Protein AF-0000000078795782 (afdb_homodimer)

Sequence (352 aa):
MIQVKDKTFKSYITQSAIEKRVMEMGKAITNDYDGKNPVIIGVLNGAYMFLADLSKFIGIPAEVSFIKISSYQGETSTGKVKKMLGLDTDLQDRHVLIVEDIVDTGLSMVHLLGQIYEKNPASVKTVTLLHKPEALQHKVPLDYVGFEIPNKFVVGYGLDYDGYGRNISEIYQLTTMIQVKDKTFKSYITQSAIEKRVMEMGKAITNDYDGKNPVIIGVLNGAYMFLADLSKFIGIPAEVSFIKISSYQGETSTGKVKKMLGLDTDLQDRHVLIVEDIVDTGLSMVHLLGQIYEKNPASVKTVTLLHKPEALQHKVPLDYVGFEIPNKFVVGYGLDYDGYGRNISEIYQLTT

Radius of gyration: 19.76 Å; Cα contacts (8 Å, |Δi|>4): 810; chains: 2; bounding box: 48×54×55 Å

Organism: Cecembia lonarensis (strain CCUG 58316 / KCTC 22772 / LW9) (NCBI:txid1225176)

InterPro domains:
  IPR000836 Phosphoribosyltransferase domain [PF00156] (15-161)
  IPR000836 Phosphoribosyltransferase domain [cd06223] (24-148)
  IPR005904 Hypoxanthine phosphoribosyl transferase [TIGR01203] (13-174)
  IPR029057 Phosphoribosyltransferase-like [G3DSA:3.40.50.2020] (1-176)
  IPR029057 Phosphoribosyltransferase-like [SSF53271] (6-174)
  IPR050408 Hypoxanthine-guanine phosphoribosyltransferase [PTHR43340] (6-174)

Nearest PDB structures (foldseek):
  5knx-assembly1_B  TM=9.267E-01  e=2.115E-21  Escherichia coli
  5knu-assembly1_B  TM=9.219E-01  e=1.471E-20  Escherichia coli
  5knr-assembly1_B  TM=9.290E-01  e=2.537E-20  Escherichia coli
  1p17-assembly3_A  TM=8.829E-01  e=2.537E-19  Trypanosoma cruzi
  1p17-assembly3_C  TM=8.800E-01  e=2.537E-19  Trypanosoma cruzi

pLDDT: mean 94.09, std 10.06, range [47.97, 98.94]

Foldseek 3Di:
DDDDDPFDWAFDFDLVLLLVLLLVLLQVCLVVCPPQQAEEEEEPDQQVLSCVSSVVNNPHHHHYFYWYWDWDDDPDPPGTQIDIPGDDDQQAQHEYEYEEAEQFQCPNVVNVVVVSVVSHHVYYAYAYAEYAPVRHNDDDHHDHYRDYDHPFDKAACRRDDVPDRPPHSGIITTDD/DDDDDPFDWAFDFDLVLLLVLLLVLLVVCLVVCPPQQAEEEEEPDQQVLSCVSSVVNNPHHHHYFYWYWDWDDDPDPPGTQIDIPGDDDQQAQGEYEYEEAEQFQCPNVVNVVVVSVVSHHVYYAYAYAEYAPVRHNDDDHHDHYRDYDHPFDKAACRRDDVPDRPPHSGIITTDD

Secondary structure (DSSP, 8-state):
-EEETTEEEEEEE-HHHHHHHHHHHHHHHHHHTTTT-PEEEEEETTTHHHHHHHHHH--S--EEEEEEEEEEE-SSTT-EEEEEE---S--TT-EEEEEEEEESSSHHHHHHHHHHHTT--SEEEEEEEEE-GGG--S----SEEEEE--S--EEBTTB-BTTB-TT-SSEEEE--/-EEETTEEEEEEE-HHHHHHHHHHHHHHHHHHTTTT-PEEEEEETTTHHHHHHHHHH--S--EEEEEEEEEEE-SSTT-EEEEEE---S--TT-EEEEEEEEESSSHHHHHHHHHHHTT--SEEEEEEEEE-GGG--S----SEEEEE--S--EEBTTB-BTTB-TT-SSEEEE--

Structure (mmCIF, N/CA/C/O backbone):
data_AF-0000000078795782-model_v1
#
loop_
_entity.id
_entity.type
_entity.pdbx_description
1 polymer 'Hypoxanthine phosphoribosyltransferase'
#
loop_
_atom_site.group_PDB
_atom_site.id
_atom_site.type_symbol
_atom_site.label_atom_id
_atom_site.label_alt_id
_atom_site.label_comp_id
_atom_site.label_asym_id
_atom_site.label_entity_id
_atom_site.label_seq_id
_atom_site.pdbx_PDB_ins_code
_atom_site.Cartn_x
_atom_site.Cartn_y
_atom_site.Cartn_z
_atom_site.occupancy
_atom_site.B_iso_or_equiv
_atom_site.auth_seq_id
_atom_site.auth_comp_id
_atom_site.auth_asym_id
_atom_site.auth_atom_id
_atom_site.pdbx_PDB_model_num
ATOM 1 N N . MET A 1 1 ? 14.812 -2.141 -22.422 1 93.88 1 MET A N 1
ATOM 2 C CA . MET A 1 1 ? 15.484 -2.887 -21.375 1 93.88 1 MET A CA 1
ATOM 3 C C . MET A 1 1 ? 15.773 -1.992 -20.172 1 93.88 1 MET A C 1
ATOM 5 O O . MET A 1 1 ? 15.93 -0.779 -20.312 1 93.88 1 MET A O 1
ATOM 9 N N . ILE A 1 2 ? 15.633 -2.65 -18.969 1 95.44 2 ILE A N 1
ATOM 10 C CA . ILE A 1 2 ? 16.016 -1.919 -17.766 1 95.44 2 ILE A CA 1
ATOM 11 C C . ILE A 1 2 ? 17 -2.746 -16.938 1 95.44 2 ILE A C 1
ATOM 13 O O . ILE A 1 2 ? 17.062 -3.969 -17.094 1 95.44 2 ILE A O 1
ATOM 17 N N . GLN A 1 3 ? 17.828 -2.076 -16.203 1 96.62 3 GLN A N 1
ATOM 18 C CA . GLN A 1 3 ? 18.75 -2.721 -15.289 1 96.62 3 GLN A CA 1
ATOM 19 C C . GLN A 1 3 ? 18.312 -2.545 -13.836 1 96.62 3 GLN A C 1
ATOM 21 O O . GLN A 1 3 ? 18 -1.433 -13.406 1 96.62 3 GLN A O 1
ATOM 26 N N . VAL A 1 4 ? 18.219 -3.605 -13.117 1 96.88 4 VAL A N 1
ATOM 27 C CA . VAL A 1 4 ? 18.016 -3.609 -11.672 1 96.88 4 VAL A CA 1
ATOM 28 C C . VAL A 1 4 ? 19.172 -4.328 -10.984 1 96.88 4 VAL A C 1
ATOM 30 O O . VAL A 1 4 ? 19.328 -5.543 -11.125 1 96.88 4 VAL A O 1
ATOM 33 N N . LYS A 1 5 ? 19.891 -3.588 -10.195 1 96.44 5 LYS A N 1
ATOM 34 C CA . LYS A 1 5 ? 21.125 -4.102 -9.609 1 96.44 5 LYS A CA 1
ATOM 35 C C . LYS A 1 5 ? 22 -4.758 -10.664 1 96.44 5 LYS A C 1
ATOM 37 O O . LYS A 1 5 ? 22.453 -4.098 -11.602 1 96.44 5 LYS A O 1
ATOM 42 N N . ASP A 1 6 ? 22.219 -6.051 -10.664 1 96.56 6 ASP A N 1
ATOM 43 C CA . ASP A 1 6 ? 23.156 -6.723 -11.562 1 96.56 6 ASP A CA 1
ATOM 44 C C . ASP A 1 6 ? 22.422 -7.477 -12.664 1 96.56 6 ASP A C 1
ATOM 46 O O . ASP A 1 6 ? 23.031 -8.203 -13.453 1 96.56 6 ASP A O 1
ATOM 50 N N . LYS A 1 7 ? 21.078 -7.289 -12.789 1 97.56 7 LYS A N 1
ATOM 51 C CA . LYS A 1 7 ? 20.297 -8.055 -13.758 1 97.56 7 LYS A CA 1
ATOM 52 C C . LYS A 1 7 ? 19.625 -7.133 -14.773 1 97.56 7 LYS A C 1
ATOM 54 O O . LYS A 1 7 ? 19.297 -5.984 -14.461 1 97.56 7 LYS A O 1
ATOM 59 N N . THR A 1 8 ? 19.484 -7.668 -15.938 1 97.88 8 THR A N 1
ATOM 60 C CA . THR A 1 8 ? 18.812 -6.957 -17.016 1 97.88 8 THR A CA 1
ATOM 61 C C . THR A 1 8 ? 17.453 -7.582 -17.312 1 97.88 8 THR A C 1
ATOM 63 O O . THR A 1 8 ? 17.328 -8.805 -17.375 1 97.88 8 THR A O 1
ATOM 66 N N . PHE A 1 9 ? 16.5 -6.734 -17.453 1 98.25 9 PHE A N 1
ATOM 67 C CA . PHE A 1 9 ? 15.117 -7.156 -17.688 1 98.25 9 PHE A CA 1
ATOM 68 C C . PHE A 1 9 ? 14.562 -6.523 -18.953 1 98.25 9 PHE A C 1
ATOM 70 O O . PHE A 1 9 ? 14.93 -5.398 -19.297 1 98.25 9 PHE A O 1
ATOM 77 N N . LYS A 1 10 ? 13.664 -7.238 -19.609 1 98.19 10 LYS A N 1
ATOM 78 C CA . LYS A 1 10 ? 12.961 -6.707 -20.781 1 98.19 10 LYS A CA 1
ATOM 79 C C . LYS A 1 10 ? 11.484 -6.465 -20.484 1 98.19 10 LYS A C 1
ATOM 81 O O . LYS A 1 10 ? 10.914 -7.129 -19.609 1 98.19 10 LYS A O 1
ATOM 86 N N . SER A 1 11 ? 10.906 -5.52 -21.203 1 97.94 11 SER A N 1
ATOM 87 C CA . SER A 1 11 ? 9.484 -5.238 -21.016 1 97.94 11 SER A CA 1
ATOM 88 C C . SER A 1 11 ? 8.641 -6.5 -21.188 1 97.94 11 SER A C 1
ATOM 90 O O . SER A 1 11 ? 8.898 -7.301 -22.094 1 97.94 11 SER A O 1
ATOM 92 N N . TYR A 1 12 ? 7.629 -6.672 -20.312 1 98.5 12 TYR A N 1
ATOM 93 C CA . TYR A 1 12 ? 6.812 -7.879 -20.359 1 98.5 12 TYR A CA 1
ATOM 94 C C . TYR A 1 12 ? 5.328 -7.531 -20.375 1 98.5 12 TYR A C 1
ATOM 96 O O . TYR A 1 12 ? 4.613 -7.855 -21.328 1 98.5 12 TYR A O 1
ATOM 104 N N . ILE A 1 13 ? 4.82 -6.828 -19.344 1 98.69 13 ILE A N 1
ATOM 105 C CA . ILE A 1 13 ? 3.447 -6.336 -19.297 1 98.69 13 ILE A CA 1
ATOM 106 C C . ILE A 1 13 ? 3.445 -4.82 -19.125 1 98.69 13 ILE A C 1
ATOM 108 O O . ILE A 1 13 ? 3.963 -4.301 -18.141 1 98.69 13 ILE A O 1
ATOM 112 N N . THR A 1 14 ? 2.783 -4.074 -20.031 1 98.31 14 THR A N 1
ATOM 113 C CA . THR A 1 14 ? 2.803 -2.615 -20.047 1 98.31 14 THR A CA 1
ATOM 114 C C . THR A 1 14 ? 1.862 -2.049 -18.984 1 98.31 14 THR A C 1
ATOM 116 O O . THR A 1 14 ? 0.958 -2.742 -18.516 1 98.31 14 THR A O 1
ATOM 119 N N . GLN A 1 15 ? 2.082 -0.814 -18.672 1 97.38 15 GLN A N 1
ATOM 120 C CA . GLN A 1 15 ? 1.217 -0.116 -17.719 1 97.38 15 GLN A CA 1
ATOM 121 C C . GLN A 1 15 ? -0.232 -0.11 -18.203 1 97.38 15 GLN A C 1
ATOM 123 O O . GLN A 1 15 ? -1.155 -0.295 -17.406 1 97.38 15 GLN A O 1
ATOM 128 N N . SER A 1 16 ? -0.417 0.147 -19.484 1 98 16 SER A N 1
ATOM 129 C CA . SER A 1 16 ? -1.761 0.201 -20.047 1 98 16 SER A CA 1
ATOM 130 C C . SER A 1 16 ? -2.461 -1.149 -19.938 1 98 16 SER A C 1
ATOM 132 O O . SER A 1 16 ? -3.654 -1.215 -19.641 1 98 16 SER A O 1
ATOM 134 N N . ALA A 1 17 ? -1.729 -2.236 -20.219 1 98.69 17 ALA A N 1
ATOM 135 C CA . ALA A 1 17 ? -2.293 -3.578 -20.109 1 98.69 17 ALA A CA 1
ATOM 136 C C . ALA A 1 17 ? -2.674 -3.885 -18.656 1 98.69 17 ALA A C 1
ATOM 138 O O . ALA A 1 17 ? -3.729 -4.469 -18.391 1 98.69 17 ALA A O 1
ATOM 139 N N . ILE A 1 18 ? -1.817 -3.469 -17.734 1 98.75 18 ILE A N 1
ATOM 140 C CA . ILE A 1 18 ? -2.088 -3.67 -16.312 1 98.75 18 ILE A CA 1
ATOM 141 C C . ILE A 1 18 ? -3.348 -2.906 -15.906 1 98.75 18 ILE A C 1
ATOM 143 O O . ILE A 1 18 ? -4.25 -3.469 -15.281 1 98.75 18 ILE A O 1
ATOM 147 N N . GLU A 1 19 ? -3.426 -1.655 -16.266 1 98.12 19 GLU A N 1
ATOM 148 C CA . GLU A 1 19 ? -4.555 -0.804 -15.906 1 98.12 19 GLU A CA 1
ATOM 149 C C . GLU A 1 19 ? -5.871 -1.378 -16.422 1 98.12 19 GLU A C 1
ATOM 151 O O . GLU A 1 19 ? -6.871 -1.393 -15.711 1 98.12 19 GLU A O 1
ATOM 156 N N . LYS A 1 20 ? -5.859 -1.784 -17.672 1 98.75 20 LYS A N 1
ATOM 157 C CA . LYS A 1 20 ? -7.059 -2.367 -18.266 1 98.75 20 LYS A CA 1
ATOM 158 C C . LYS A 1 20 ? -7.516 -3.598 -17.484 1 98.75 20 LYS A C 1
ATOM 160 O O . LYS A 1 20 ? -8.695 -3.729 -17.156 1 98.75 20 LYS A O 1
ATOM 165 N N . ARG A 1 21 ? -6.566 -4.484 -17.219 1 98.88 21 ARG A N 1
ATOM 166 C CA . ARG A 1 21 ? -6.902 -5.715 -16.516 1 98.88 21 ARG A CA 1
ATOM 167 C C . ARG A 1 21 ? -7.375 -5.414 -15.094 1 98.88 21 ARG A C 1
ATOM 169 O O . ARG A 1 21 ? -8.344 -6.012 -14.617 1 98.88 21 ARG A O 1
ATOM 176 N N . VAL A 1 22 ? -6.734 -4.52 -14.438 1 98.81 22 VAL A N 1
ATOM 177 C CA . VAL A 1 22 ? -7.07 -4.141 -13.07 1 98.81 22 VAL A CA 1
ATOM 178 C C . VAL A 1 22 ? -8.469 -3.537 -13.031 1 98.81 22 VAL A C 1
ATOM 180 O O . VAL A 1 22 ? -9.25 -3.811 -12.109 1 98.81 22 VAL A O 1
ATOM 183 N N . MET A 1 23 ? -8.773 -2.729 -14.016 1 98.75 23 MET A N 1
ATOM 184 C CA . MET A 1 23 ? -10.109 -2.156 -14.125 1 98.75 23 MET A CA 1
ATOM 185 C C . MET A 1 23 ? -11.164 -3.254 -14.25 1 98.75 23 MET A C 1
ATOM 187 O O . MET A 1 23 ? -12.195 -3.209 -13.57 1 98.75 23 MET A O 1
ATOM 191 N N . GLU A 1 24 ? -10.922 -4.234 -15.078 1 98.88 24 GLU A N 1
ATOM 192 C CA . GLU A 1 24 ? -11.844 -5.352 -15.258 1 98.88 24 GLU A CA 1
ATOM 193 C C . GLU A 1 24 ? -12.039 -6.121 -13.953 1 98.88 24 GLU A C 1
ATOM 195 O O . GLU A 1 24 ? -13.164 -6.484 -13.609 1 98.88 24 GLU A O 1
ATOM 200 N N . MET A 1 25 ? -10.992 -6.359 -13.258 1 98.88 25 MET A N 1
ATOM 201 C CA . MET A 1 25 ? -11.047 -7.078 -11.984 1 98.88 25 MET A CA 1
ATOM 202 C C . MET A 1 25 ? -11.828 -6.285 -10.938 1 98.88 25 MET A C 1
ATOM 204 O O . MET A 1 25 ? -12.641 -6.844 -10.211 1 98.88 25 MET A O 1
ATOM 208 N N . GLY A 1 26 ? -11.516 -4.969 -10.852 1 98.81 26 GLY A N 1
ATOM 209 C CA . GLY A 1 26 ? -12.234 -4.113 -9.922 1 98.81 26 GLY A CA 1
ATOM 210 C C . GLY A 1 26 ? -13.742 -4.121 -10.141 1 98.81 26 GLY A C 1
ATOM 211 O O . GLY A 1 26 ? -14.508 -4.18 -9.18 1 98.81 26 GLY A O 1
ATOM 212 N N . LYS A 1 27 ? -14.156 -4.086 -11.406 1 98.69 27 LYS A N 1
ATOM 213 C CA . LYS A 1 27 ? -15.57 -4.125 -11.758 1 98.69 27 LYS A CA 1
ATOM 214 C C . LYS A 1 27 ? -16.203 -5.457 -11.352 1 98.69 27 LYS A C 1
ATOM 216 O O . LYS A 1 27 ? -17.312 -5.488 -10.82 1 98.69 27 LYS A O 1
ATOM 221 N N . ALA A 1 28 ? -15.484 -6.555 -11.602 1 98.88 28 ALA A N 1
ATOM 222 C CA . ALA A 1 28 ? -15.977 -7.875 -11.227 1 98.88 28 ALA A CA 1
ATOM 223 C C . ALA A 1 28 ? -16.172 -7.977 -9.711 1 98.88 28 ALA A C 1
ATOM 225 O O . ALA A 1 28 ? -17.203 -8.469 -9.242 1 98.88 28 ALA A O 1
ATOM 226 N N . ILE A 1 29 ? -15.188 -7.508 -8.953 1 98.88 29 ILE A N 1
ATOM 227 C CA . ILE A 1 29 ? -15.25 -7.535 -7.496 1 98.88 29 ILE A CA 1
ATOM 228 C C . ILE A 1 29 ? -16.391 -6.656 -7.012 1 98.88 29 ILE A C 1
ATOM 230 O O . ILE A 1 29 ? -17.141 -7.043 -6.105 1 98.88 29 ILE A O 1
ATOM 234 N N . THR A 1 30 ? -16.547 -5.461 -7.621 1 98.81 30 THR A N 1
ATOM 235 C CA . THR A 1 30 ? -17.641 -4.559 -7.281 1 98.81 30 THR A CA 1
ATOM 236 C C . THR A 1 30 ? -18.984 -5.27 -7.41 1 98.81 30 THR A C 1
ATOM 238 O O . THR A 1 30 ? -19.828 -5.176 -6.52 1 98.81 30 THR A O 1
ATOM 241 N N . ASN A 1 31 ? -19.125 -5.98 -8.5 1 98.75 31 ASN A N 1
ATOM 242 C CA . ASN A 1 31 ? -20.375 -6.695 -8.75 1 98.75 31 ASN A CA 1
ATOM 243 C C . ASN A 1 31 ? -20.562 -7.844 -7.766 1 98.75 31 ASN A C 1
ATOM 245 O O . ASN A 1 31 ? -21.641 -7.996 -7.188 1 98.75 31 ASN A O 1
ATOM 249 N N . ASP A 1 32 ? -19.562 -8.625 -7.535 1 98.69 32 ASP A N 1
ATOM 250 C CA . ASP A 1 32 ? -19.656 -9.836 -6.723 1 98.69 32 ASP A CA 1
ATOM 251 C C . ASP A 1 32 ? -19.891 -9.492 -5.254 1 98.69 32 ASP A C 1
ATOM 253 O O . ASP A 1 32 ? -20.5 -10.281 -4.52 1 98.69 32 ASP A O 1
ATOM 257 N N . TYR A 1 33 ? -19.469 -8.297 -4.84 1 98.69 33 TYR A N 1
ATOM 258 C CA . TYR A 1 33 ? -19.5 -7.977 -3.416 1 98.69 33 TYR A CA 1
ATOM 259 C C . TYR A 1 33 ? -20.469 -6.832 -3.133 1 98.69 33 TYR A C 1
ATOM 261 O O . TYR A 1 33 ? -20.406 -6.207 -2.07 1 98.69 33 TYR A O 1
ATOM 269 N N . ASP A 1 34 ? -21.281 -6.523 -4.148 1 98.06 34 ASP A N 1
ATOM 270 C CA . ASP A 1 34 ? -22.312 -5.5 -3.945 1 98.06 34 ASP A CA 1
ATOM 271 C C . ASP A 1 34 ? -23.109 -5.77 -2.674 1 98.06 34 ASP A C 1
ATOM 273 O O . ASP A 1 34 ? -23.625 -6.875 -2.477 1 98.06 34 ASP A O 1
ATOM 277 N N . GLY A 1 35 ? -23.094 -4.789 -1.722 1 97.81 35 GLY A N 1
ATOM 278 C CA . GLY A 1 35 ? -23.859 -4.887 -0.493 1 97.81 35 GLY A CA 1
ATOM 279 C C . GLY A 1 35 ? -23.156 -5.688 0.588 1 97.81 35 GLY A C 1
ATOM 280 O O . GLY A 1 35 ? -23.719 -5.914 1.663 1 97.81 35 GLY A O 1
ATOM 281 N N . LYS A 1 36 ? -21.891 -6.105 0.4 1 98.25 36 LYS A N 1
ATOM 282 C CA . LYS A 1 36 ? -21.25 -7.031 1.337 1 98.25 36 LYS A CA 1
ATOM 283 C C . LYS A 1 36 ? -20.203 -6.32 2.178 1 98.25 36 LYS A C 1
ATOM 285 O O . LYS A 1 36 ? -19.734 -6.855 3.191 1 98.25 36 LYS A O 1
ATOM 290 N N . ASN A 1 37 ? -19.719 -5.105 1.787 1 97.75 37 ASN A N 1
ATOM 291 C CA . ASN A 1 37 ? -18.75 -4.309 2.535 1 97.75 37 ASN A CA 1
ATOM 292 C C . ASN A 1 37 ? -17.547 -5.145 2.969 1 97.75 37 ASN A C 1
ATOM 294 O O . ASN A 1 37 ? -17.25 -5.242 4.16 1 97.75 37 ASN A O 1
ATOM 298 N N . PRO A 1 38 ? -16.812 -5.711 2.072 1 98.81 38 PRO A N 1
ATOM 299 C CA . PRO A 1 38 ? -15.742 -6.648 2.404 1 98.81 38 PRO A CA 1
ATOM 300 C C . PRO A 1 38 ? -14.555 -5.965 3.078 1 98.81 38 PRO A C 1
ATOM 302 O O . PRO A 1 38 ? -14.469 -4.734 3.092 1 98.81 38 PRO A O 1
ATOM 305 N N . VAL A 1 39 ? -13.711 -6.77 3.717 1 98.69 39 VAL A N 1
ATOM 306 C CA . VAL A 1 39 ? -12.367 -6.379 4.145 1 98.69 39 VAL A CA 1
ATOM 307 C C . VAL A 1 39 ? -11.344 -6.824 3.1 1 98.69 39 VAL A C 1
ATOM 309 O O . VAL A 1 39 ? -11.242 -8.016 2.789 1 98.69 39 VAL A O 1
ATOM 312 N N . ILE A 1 40 ? -10.688 -5.863 2.508 1 98.81 40 ILE A N 1
ATOM 313 C CA . ILE A 1 40 ? -9.625 -6.137 1.54 1 98.81 40 ILE A CA 1
ATOM 314 C C . ILE A 1 40 ? -8.273 -6.117 2.238 1 98.81 40 ILE A C 1
ATOM 316 O O . ILE A 1 40 ? -7.91 -5.129 2.877 1 98.81 40 ILE A O 1
ATOM 320 N N . ILE A 1 41 ? -7.547 -7.188 2.16 1 98.44 41 ILE A N 1
ATOM 321 C CA . ILE A 1 41 ? -6.258 -7.312 2.828 1 98.44 41 ILE A CA 1
ATOM 322 C C . ILE A 1 41 ? -5.148 -7.445 1.786 1 98.44 41 ILE A C 1
ATOM 324 O O . ILE A 1 41 ? -5.109 -8.422 1.034 1 98.44 41 ILE A O 1
ATOM 328 N N . GLY A 1 42 ? -4.293 -6.469 1.749 1 98.19 42 GLY A N 1
ATOM 329 C CA . GLY A 1 42 ? -3.137 -6.523 0.871 1 98.19 42 GLY A CA 1
ATOM 330 C C . GLY A 1 42 ? -1.933 -7.191 1.511 1 98.19 42 GLY A C 1
ATOM 331 O O . GLY A 1 42 ? -1.612 -6.922 2.67 1 98.19 42 GLY A O 1
ATOM 332 N N . VAL A 1 43 ? -1.281 -8.016 0.83 1 97 43 VAL A N 1
ATOM 333 C CA . VAL A 1 43 ? -0.084 -8.695 1.32 1 97 43 VAL A CA 1
ATOM 334 C C . VAL A 1 43 ? 1.158 -7.902 0.917 1 97 43 VAL A C 1
ATOM 336 O O . VAL A 1 43 ? 1.494 -7.824 -0.267 1 97 43 VAL A O 1
ATOM 339 N N . LEU A 1 44 ? 1.787 -7.355 1.872 1 96.06 44 LEU A N 1
ATOM 340 C CA . LEU A 1 44 ? 2.953 -6.504 1.653 1 96.06 44 LEU A CA 1
ATOM 341 C C . LEU A 1 44 ? 4.223 -7.34 1.548 1 96.06 44 LEU A C 1
ATOM 343 O O . LEU A 1 44 ? 4.266 -8.477 2.029 1 96.06 44 LEU A O 1
ATOM 347 N N . ASN A 1 45 ? 5.203 -6.883 0.895 1 95.19 45 ASN A N 1
ATOM 348 C CA . ASN A 1 45 ? 5.328 -5.52 0.392 1 95.19 45 ASN A CA 1
ATOM 349 C C . ASN A 1 45 ? 4.898 -5.422 -1.069 1 95.19 45 ASN A C 1
ATOM 351 O O . ASN A 1 45 ? 4.742 -4.32 -1.602 1 95.19 45 ASN A O 1
ATOM 355 N N . GLY A 1 46 ? 4.625 -6.461 -1.731 1 97 46 GLY A N 1
ATOM 356 C CA . GLY A 1 46 ? 4.535 -6.5 -3.184 1 97 46 GLY A CA 1
ATOM 357 C C . GLY A 1 46 ? 3.203 -6.004 -3.711 1 97 46 GLY A C 1
ATOM 358 O O . GLY A 1 46 ? 3.139 -5.402 -4.785 1 97 46 GLY A O 1
ATOM 359 N N . ALA A 1 47 ? 2.227 -6.164 -3.031 1 98.12 47 ALA A N 1
ATOM 360 C CA . ALA A 1 47 ? 0.881 -6.012 -3.578 1 98.12 47 ALA A CA 1
ATOM 361 C C . ALA A 1 47 ? 0.416 -4.562 -3.496 1 98.12 47 ALA A C 1
ATOM 363 O O . ALA A 1 47 ? -0.666 -4.223 -3.982 1 98.12 47 ALA A O 1
ATOM 364 N N . TYR A 1 48 ? 1.197 -3.672 -2.949 1 98.5 48 TYR A N 1
ATOM 365 C CA . TYR A 1 48 ? 0.693 -2.346 -2.609 1 98.5 48 TYR A CA 1
ATOM 366 C C . TYR A 1 48 ? 0.283 -1.581 -3.863 1 98.5 48 TYR A C 1
ATOM 368 O O . TYR A 1 48 ? -0.743 -0.897 -3.873 1 98.5 48 TYR A O 1
ATOM 376 N N . MET A 1 49 ? 1.073 -1.679 -4.918 1 98.62 49 MET A N 1
ATOM 377 C CA . MET A 1 49 ? 0.742 -0.931 -6.129 1 98.62 49 MET A CA 1
ATOM 378 C C . MET A 1 49 ? -0.499 -1.509 -6.801 1 98.62 49 MET A C 1
ATOM 380 O O . MET A 1 49 ? -1.388 -0.763 -7.219 1 98.62 49 MET A O 1
ATOM 384 N N . PHE A 1 50 ? -0.509 -2.826 -6.836 1 98.88 50 PHE A N 1
ATOM 385 C CA . PHE A 1 50 ? -1.655 -3.521 -7.41 1 98.88 50 PHE A CA 1
ATOM 386 C C . PHE A 1 50 ? -2.93 -3.189 -6.641 1 98.88 50 PHE A C 1
ATOM 388 O O . PHE A 1 50 ? -3.939 -2.812 -7.238 1 98.88 50 PHE A O 1
ATOM 395 N N . LEU A 1 51 ? -2.9 -3.277 -5.332 1 98.88 51 LEU A N 1
ATOM 396 C CA . LEU A 1 51 ? -4.074 -3.012 -4.504 1 98.88 51 LEU A CA 1
ATOM 397 C C . LEU A 1 51 ? -4.508 -1.555 -4.629 1 98.88 51 LEU A C 1
ATOM 399 O O . LEU A 1 51 ? -5.703 -1.259 -4.66 1 98.88 51 LEU A O 1
ATOM 403 N N . ALA A 1 52 ? -3.551 -0.644 -4.652 1 98.75 52 ALA A N 1
ATOM 404 C CA . ALA A 1 52 ? -3.891 0.769 -4.801 1 98.75 52 ALA A CA 1
ATOM 405 C C . ALA A 1 52 ? -4.688 1.007 -6.082 1 98.75 52 ALA A C 1
ATOM 407 O O . ALA A 1 52 ? -5.742 1.644 -6.051 1 98.75 52 ALA A O 1
ATOM 408 N N . ASP A 1 53 ? -4.195 0.49 -7.207 1 98.75 53 ASP A N 1
ATOM 409 C CA . ASP A 1 53 ? -4.887 0.67 -8.477 1 98.75 53 ASP A CA 1
ATOM 410 C C . ASP A 1 53 ? -6.23 -0.057 -8.484 1 98.75 53 ASP A C 1
ATOM 412 O O . ASP A 1 53 ? -7.234 0.484 -8.953 1 98.75 53 ASP A O 1
ATOM 416 N N . LEU A 1 54 ? -6.23 -1.269 -7.973 1 98.94 54 LEU A N 1
ATOM 417 C CA . LEU A 1 54 ? -7.453 -2.061 -7.891 1 98.94 54 LEU A CA 1
ATOM 418 C C . LEU A 1 54 ? -8.516 -1.339 -7.066 1 98.94 54 LEU A C 1
ATOM 420 O O . LEU A 1 54 ? -9.688 -1.319 -7.441 1 98.94 54 LEU A O 1
ATOM 424 N N . SER A 1 55 ? -8.109 -0.777 -5.938 1 98.69 55 SER A N 1
ATOM 425 C CA . SER A 1 55 ? -9.008 -0.068 -5.027 1 98.69 55 SER A CA 1
ATOM 426 C C . SER A 1 55 ? -9.805 1.006 -5.762 1 98.69 55 SER A C 1
ATOM 428 O O . SER A 1 55 ? -10.992 1.182 -5.512 1 98.69 55 SER A O 1
ATOM 430 N N . LYS A 1 56 ? -9.172 1.666 -6.664 1 97.94 56 LYS A N 1
ATOM 431 C CA . LYS A 1 56 ? -9.789 2.787 -7.367 1 97.94 56 LYS A CA 1
ATOM 432 C C . LYS A 1 56 ? -10.93 2.312 -8.258 1 97.94 56 LYS A C 1
ATOM 434 O O . LYS A 1 56 ? -11.789 3.107 -8.648 1 97.94 56 LYS A O 1
ATOM 439 N N . PHE A 1 57 ? -10.914 1.046 -8.586 1 98.5 57 PHE A N 1
ATOM 440 C CA . PHE A 1 57 ? -11.938 0.522 -9.484 1 98.5 57 PHE A CA 1
ATOM 441 C C . PHE A 1 57 ? -12.969 -0.287 -8.719 1 98.5 57 PHE A C 1
ATOM 443 O O . PHE A 1 57 ? -13.938 -0.787 -9.297 1 98.5 57 PHE A O 1
ATOM 450 N N . ILE A 1 58 ? -12.766 -0.501 -7.41 1 98.62 58 ILE A N 1
ATOM 451 C CA . ILE A 1 58 ? -13.766 -1.135 -6.559 1 98.62 58 ILE A CA 1
ATOM 452 C C . ILE A 1 58 ? -14.773 -0.091 -6.078 1 98.62 58 ILE A C 1
ATOM 454 O O . ILE A 1 58 ? -14.461 0.731 -5.215 1 98.62 58 ILE A O 1
ATOM 458 N N . GLY A 1 59 ? -16.016 -0.162 -6.574 1 97.62 59 GLY A N 1
ATOM 459 C CA . GLY A 1 59 ? -17 0.898 -6.414 1 97.62 59 GLY A CA 1
ATOM 460 C C . GLY A 1 59 ? -17.953 0.659 -5.258 1 97.62 59 GLY A C 1
ATOM 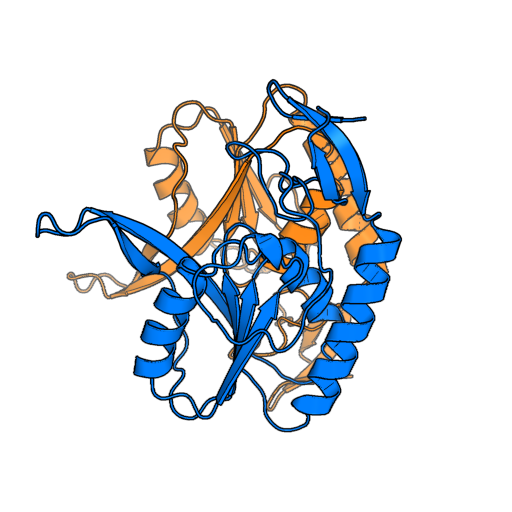461 O O . GLY A 1 59 ? -19.062 1.198 -5.242 1 97.62 59 GLY A O 1
ATOM 462 N N . ILE A 1 60 ? -17.625 -0.217 -4.336 1 98.12 60 ILE A N 1
ATOM 463 C CA . ILE A 1 60 ? -18.453 -0.496 -3.174 1 98.12 60 ILE A CA 1
ATOM 464 C C . ILE A 1 60 ? -17.703 -0.131 -1.896 1 98.12 60 ILE A C 1
ATOM 466 O O . ILE A 1 60 ? -16.469 -0.074 -1.891 1 98.12 60 ILE A O 1
ATOM 470 N N . PRO A 1 61 ? -18.438 0.198 -0.775 1 98.25 61 PRO A N 1
ATOM 471 C CA . PRO A 1 61 ? -17.734 0.394 0.499 1 98.25 61 PRO A CA 1
ATOM 472 C C . PRO A 1 61 ? -16.906 -0.817 0.908 1 98.25 61 PRO A C 1
ATOM 474 O O . PRO A 1 61 ? -17.359 -1.957 0.771 1 98.25 61 PRO A O 1
ATOM 477 N N . ALA A 1 62 ? -15.719 -0.597 1.317 1 98.56 62 ALA A N 1
ATOM 478 C CA . ALA A 1 62 ? -14.82 -1.658 1.764 1 98.56 62 ALA A CA 1
ATOM 479 C C . ALA A 1 62 ? -13.82 -1.133 2.787 1 98.56 62 ALA A C 1
ATOM 481 O O . ALA A 1 62 ? -13.516 0.063 2.812 1 98.56 62 ALA A O 1
ATOM 482 N N . GLU A 1 63 ? -13.406 -1.945 3.66 1 98.31 63 GLU A N 1
ATOM 483 C CA . GLU A 1 63 ? -12.242 -1.68 4.504 1 98.31 63 GLU A CA 1
ATOM 484 C C . GLU A 1 63 ? -10.961 -2.225 3.875 1 98.31 63 GLU A C 1
ATOM 486 O O . GLU A 1 63 ? -10.984 -3.268 3.219 1 98.31 63 GLU A O 1
ATOM 491 N N . VAL A 1 64 ? -9.891 -1.489 4.016 1 98.31 64 VAL A N 1
ATOM 492 C CA . VAL A 1 64 ? -8.609 -1.905 3.459 1 98.31 64 VAL A CA 1
ATOM 493 C C . VAL A 1 64 ? -7.578 -2.041 4.582 1 98.31 64 VAL A C 1
ATOM 495 O O . VAL A 1 64 ? -7.441 -1.146 5.418 1 98.31 64 VAL A O 1
ATOM 498 N N . SER A 1 65 ? -6.945 -3.146 4.672 1 97 65 SER A N 1
ATOM 499 C CA . SER A 1 65 ? -5.887 -3.432 5.633 1 97 65 SER A CA 1
ATOM 500 C C . SER A 1 65 ? -4.707 -4.133 4.965 1 97 65 SER A C 1
ATOM 502 O O . SER A 1 65 ? -4.762 -4.453 3.777 1 97 65 SER A O 1
ATOM 504 N N . PHE A 1 66 ? -3.631 -4.242 5.738 1 96.75 66 PHE A N 1
ATOM 505 C CA . PHE A 1 66 ? -2.41 -4.812 5.176 1 96.75 66 PHE A CA 1
ATOM 506 C C . PHE A 1 66 ? -1.761 -5.773 6.164 1 96.75 66 PHE A C 1
ATOM 508 O O . PHE A 1 66 ? -1.847 -5.578 7.379 1 96.75 66 PHE A O 1
ATOM 515 N N . ILE A 1 67 ? -1.122 -6.77 5.551 1 95.31 67 ILE A N 1
ATOM 516 C CA . ILE A 1 67 ? -0.359 -7.707 6.371 1 95.31 67 ILE A CA 1
ATOM 517 C C . ILE A 1 67 ? 0.984 -7.996 5.707 1 95.31 67 ILE A C 1
ATOM 519 O O . ILE A 1 67 ? 1.141 -7.809 4.496 1 95.31 67 ILE A O 1
ATOM 523 N N . LYS A 1 68 ? 1.934 -8.328 6.562 1 92.56 68 LYS A N 1
ATOM 524 C CA . LYS A 1 68 ? 3.191 -8.922 6.109 1 92.56 68 LYS A CA 1
ATOM 525 C C . LYS A 1 68 ? 3.271 -10.398 6.477 1 92.56 68 LYS A C 1
ATOM 527 O O . LYS A 1 68 ? 2.717 -10.82 7.492 1 92.56 68 LYS A O 1
ATOM 532 N N . ILE A 1 69 ? 3.838 -11.133 5.559 1 88.19 69 ILE A N 1
ATOM 533 C CA . ILE A 1 69 ? 4.121 -12.531 5.863 1 88.19 69 ILE A CA 1
ATOM 534 C C . ILE A 1 69 ? 5.609 -12.695 6.156 1 88.19 69 ILE A C 1
ATOM 536 O O . ILE A 1 69 ? 6.457 -12.32 5.344 1 88.19 69 ILE A O 1
ATOM 540 N N . SER A 1 70 ? 5.941 -13.055 7.352 1 80.31 70 SER A N 1
ATOM 541 C CA . SER A 1 70 ? 7.328 -13.273 7.75 1 80.31 70 SER A CA 1
ATOM 542 C C . SER A 1 70 ? 7.625 -14.758 7.938 1 80.31 70 SER A C 1
ATOM 544 O O . SER A 1 70 ? 6.738 -15.531 8.289 1 80.31 70 SER A O 1
ATOM 546 N N . SER A 1 71 ? 8.859 -15.102 7.496 1 73.38 71 SER A N 1
ATOM 547 C CA . SER A 1 71 ? 9.305 -16.469 7.73 1 73.38 71 SER A CA 1
ATOM 548 C C . SER A 1 71 ? 10.172 -16.562 8.977 1 73.38 71 SER A C 1
ATOM 550 O O . SER A 1 71 ? 10.969 -15.656 9.258 1 73.38 71 SER A O 1
ATOM 552 N N . TYR A 1 72 ? 9.781 -17.297 10.062 1 63.97 72 TYR A N 1
ATOM 553 C CA . TYR A 1 72 ? 10.648 -17.453 11.227 1 63.97 72 TYR A CA 1
ATOM 554 C C . TYR A 1 72 ? 11 -18.906 11.453 1 63.97 72 TYR A C 1
ATOM 556 O O . TYR A 1 72 ? 10.242 -19.797 11.07 1 63.97 72 TYR A O 1
ATOM 564 N N . GLN A 1 73 ? 12.266 -19.062 11.836 1 58.94 73 GLN A N 1
ATOM 565 C CA . GLN A 1 73 ? 12.758 -20.391 12.164 1 58.94 73 GLN A CA 1
ATOM 566 C C . GLN A 1 73 ? 12.016 -20.969 13.359 1 58.94 73 GLN A C 1
ATOM 568 O O . GLN A 1 73 ? 11.984 -20.359 14.43 1 58.94 73 GLN A O 1
ATOM 573 N N . GLY A 1 74 ? 11.055 -21.891 13.195 1 54.72 74 GLY A N 1
ATOM 574 C CA . GLY A 1 74 ? 10.375 -22.547 14.297 1 54.72 74 GLY A CA 1
ATOM 575 C C . GLY A 1 74 ? 11.312 -23.312 15.203 1 54.72 74 GLY A C 1
ATOM 576 O O . GLY A 1 74 ? 12.5 -23.438 14.914 1 54.72 74 GLY A O 1
ATOM 577 N N . GLU A 1 75 ? 10.836 -23.281 16.578 1 52.88 75 GLU A N 1
ATOM 578 C CA . GLU A 1 75 ? 11.625 -24.016 17.562 1 52.88 75 GLU A CA 1
ATOM 579 C C . GLU A 1 75 ? 12.047 -25.375 17.016 1 52.88 75 GLU A C 1
ATOM 581 O O . GLU A 1 75 ? 13.117 -25.891 17.359 1 52.88 75 GLU A O 1
ATOM 586 N N . THR A 1 76 ? 11.008 -26.141 16.609 1 49.22 76 THR A N 1
ATOM 587 C CA . THR A 1 76 ? 11.406 -27.484 16.219 1 49.22 76 THR A CA 1
ATOM 588 C C . THR A 1 76 ? 12.055 -27.469 14.836 1 49.22 76 THR A C 1
ATOM 590 O O . THR A 1 76 ? 11.82 -26.562 14.039 1 49.22 76 THR A O 1
ATOM 593 N N . SER A 1 77 ? 13.016 -28.344 14.656 1 48.81 77 SER A N 1
ATOM 594 C CA . SER A 1 77 ? 13.805 -28.641 13.461 1 48.81 77 SER A CA 1
ATOM 595 C C . SER A 1 77 ? 12.961 -28.5 12.195 1 48.81 77 SER A C 1
ATOM 597 O O . SER A 1 77 ? 13.469 -28.656 11.086 1 48.81 77 SER A O 1
ATOM 599 N N . THR A 1 78 ? 11.648 -28.406 12.258 1 54.38 78 THR A N 1
ATOM 600 C CA . THR A 1 78 ? 10.773 -28.797 11.156 1 54.38 78 THR A CA 1
ATOM 601 C C . THR A 1 78 ? 10.594 -27.641 10.18 1 54.38 78 THR A C 1
ATOM 603 O O . THR A 1 78 ? 9.883 -27.766 9.18 1 54.38 78 THR A O 1
ATOM 606 N N . GLY A 1 79 ? 11.43 -26.516 10.164 1 62.19 79 GLY A N 1
ATOM 607 C CA . GLY A 1 79 ? 11.461 -25.703 8.961 1 62.19 79 GLY A CA 1
ATOM 608 C C . GLY A 1 79 ? 10.852 -24.312 9.164 1 62.19 79 GLY A C 1
ATOM 609 O O . GLY A 1 79 ? 10.523 -23.938 10.281 1 62.19 79 GLY A O 1
ATOM 610 N N . LYS A 1 80 ? 10.914 -23.484 8.305 1 66.06 80 LYS A N 1
ATOM 611 C CA . LYS A 1 80 ? 10.469 -22.094 8.289 1 66.06 80 LYS A CA 1
ATOM 612 C C . LYS A 1 80 ? 8.945 -22.016 8.32 1 66.06 80 LYS A C 1
ATOM 614 O O . LYS A 1 80 ? 8.266 -22.656 7.531 1 66.06 80 LYS A O 1
ATOM 619 N N . VAL A 1 81 ? 8.477 -21.406 9.547 1 70.06 81 VAL A N 1
ATOM 620 C CA . VAL A 1 81 ? 7.043 -21.172 9.703 1 70.06 81 VAL A CA 1
ATOM 621 C C . VAL A 1 81 ? 6.695 -19.766 9.242 1 70.06 81 VAL A C 1
ATOM 623 O O . VAL A 1 81 ? 7.461 -18.812 9.477 1 70.06 81 VAL A O 1
ATOM 626 N N . LYS A 1 82 ? 5.602 -19.594 8.477 1 81.19 82 LYS A N 1
ATOM 627 C CA . LYS A 1 82 ? 5.133 -18.297 7.996 1 81.19 82 LYS A CA 1
ATOM 628 C C . LYS A 1 82 ? 4.066 -17.719 8.922 1 81.19 82 LYS A C 1
ATOM 630 O O . LYS A 1 82 ? 3.141 -18.422 9.328 1 81.19 82 LYS A O 1
ATOM 635 N N . LYS A 1 83 ? 4.336 -16.5 9.477 1 82.06 83 LYS A N 1
ATOM 636 C CA . LYS A 1 83 ? 3.387 -15.812 10.344 1 82.06 83 LYS A CA 1
ATOM 637 C C . LYS A 1 83 ? 2.91 -14.508 9.719 1 82.06 83 LYS A C 1
ATOM 639 O O . LYS A 1 83 ? 3.693 -13.789 9.094 1 82.06 83 LYS A O 1
ATOM 644 N N . MET A 1 84 ? 1.631 -14.289 9.953 1 81.19 84 MET A N 1
ATOM 645 C CA . MET A 1 84 ? 1.012 -13.039 9.508 1 81.19 84 MET A CA 1
ATOM 646 C C . MET A 1 84 ? 1.227 -11.938 10.539 1 81.19 84 MET A C 1
ATOM 648 O O . MET A 1 84 ? 1.025 -12.148 11.734 1 81.19 84 MET A O 1
ATOM 652 N N . LEU A 1 85 ? 1.638 -10.789 10.047 1 80.06 85 LEU A N 1
ATOM 653 C CA . LEU A 1 85 ? 1.859 -9.633 10.914 1 80.06 85 LEU A CA 1
ATOM 654 C C . LEU A 1 85 ? 1.059 -8.43 10.438 1 80.06 85 LEU A C 1
ATOM 656 O O . LEU A 1 85 ? 0.969 -8.18 9.234 1 80.06 85 LEU A O 1
ATOM 660 N N . GLY A 1 86 ? 0.37 -7.766 11.453 1 83.62 86 GLY A N 1
ATOM 661 C CA . GLY A 1 86 ? -0.151 -6.449 11.133 1 83.62 86 GLY A CA 1
ATOM 662 C C . GLY A 1 86 ? -1.659 -6.426 10.969 1 83.62 86 GLY A C 1
ATOM 663 O O . GLY A 1 86 ? -2.252 -5.363 10.766 1 83.62 86 GLY A O 1
ATOM 664 N N . LEU A 1 87 ? -2.23 -7.598 11.117 1 87.38 87 LEU A N 1
ATOM 665 C CA . LEU A 1 87 ? -3.68 -7.598 10.961 1 87.38 87 LEU A CA 1
ATOM 666 C C . LEU A 1 87 ? -4.352 -6.852 12.109 1 87.38 87 LEU A C 1
ATOM 668 O O . LEU A 1 87 ? -4.227 -7.254 13.273 1 87.38 87 LEU A O 1
ATOM 672 N N . ASP A 1 88 ? -5.062 -5.812 11.828 1 87.12 88 ASP A N 1
ATOM 673 C CA . ASP A 1 88 ? -5.648 -4.984 12.875 1 87.12 88 ASP A CA 1
ATOM 674 C C . ASP A 1 88 ? -7.168 -4.918 12.742 1 87.12 88 ASP A C 1
ATOM 676 O O . ASP A 1 88 ? -7.82 -4.09 13.383 1 87.12 88 ASP A O 1
ATOM 680 N N . THR A 1 89 ? -7.715 -5.664 11.875 1 91.56 89 THR A N 1
ATOM 681 C CA . THR A 1 89 ? -9.156 -5.672 11.633 1 91.56 89 THR A CA 1
ATOM 682 C C . THR A 1 89 ? -9.766 -7.004 12.062 1 91.56 89 THR A C 1
ATOM 684 O O . THR A 1 89 ? -9.188 -8.062 11.828 1 91.56 89 THR A O 1
ATOM 687 N N . ASP A 1 90 ? -10.922 -6.953 12.75 1 95.12 90 ASP A N 1
ATOM 688 C CA . ASP A 1 90 ? -11.672 -8.156 13.086 1 95.12 90 ASP A CA 1
ATOM 689 C C . ASP A 1 90 ? -12.305 -8.781 11.844 1 95.12 90 ASP A C 1
ATOM 691 O O . ASP A 1 90 ? -13.047 -8.109 11.117 1 95.12 90 ASP A O 1
ATOM 695 N N . LEU A 1 91 ? -12.062 -10.086 11.633 1 98.06 91 LEU A N 1
ATOM 696 C CA . LEU A 1 91 ? -12.516 -10.734 10.406 1 98.06 91 LEU A CA 1
ATOM 697 C C . LEU A 1 91 ? -13.711 -11.633 10.672 1 98.06 91 LEU A C 1
ATOM 699 O O . LEU A 1 91 ? -14.273 -12.219 9.75 1 98.06 91 LEU A O 1
ATOM 703 N N . GLN A 1 92 ? -14.109 -11.719 11.953 1 98.5 92 GLN A N 1
ATOM 704 C CA . GLN A 1 92 ? -15.234 -12.594 12.289 1 98.5 92 GLN A CA 1
ATOM 705 C C . GLN A 1 92 ? -16.484 -12.227 11.484 1 98.5 92 GLN A C 1
ATOM 707 O O . GLN A 1 92 ? -16.906 -11.07 11.5 1 98.5 92 GLN A O 1
ATOM 712 N N . ASP A 1 93 ? -17.047 -13.156 10.742 1 98.56 93 ASP A N 1
ATOM 713 C CA . ASP A 1 93 ? -18.297 -13.062 9.977 1 98.56 93 ASP A CA 1
ATOM 714 C C . ASP A 1 93 ? -18.188 -12.016 8.875 1 98.56 93 ASP A C 1
ATOM 716 O O . ASP A 1 93 ? -19.203 -11.5 8.406 1 98.56 93 ASP A O 1
ATOM 720 N N . ARG A 1 94 ? -16.953 -11.609 8.523 1 98.62 94 ARG A N 1
ATOM 721 C CA . ARG A 1 94 ? -16.734 -10.641 7.457 1 98.62 94 ARG A CA 1
ATOM 722 C C . ARG A 1 94 ? -16.375 -11.336 6.148 1 98.62 94 ARG A C 1
ATOM 724 O O . ARG A 1 94 ? -15.875 -12.469 6.156 1 98.62 94 ARG A O 1
ATOM 731 N N . HIS A 1 95 ? -16.719 -10.734 5.012 1 98.88 95 HIS A N 1
ATOM 732 C CA . HIS A 1 95 ? -16.219 -11.164 3.711 1 98.88 95 HIS A CA 1
ATOM 733 C C . HIS A 1 95 ? -14.828 -10.602 3.445 1 98.88 95 HIS A C 1
ATOM 735 O O . HIS A 1 95 ? -14.617 -9.383 3.508 1 98.88 95 HIS A O 1
ATOM 741 N N . VAL A 1 96 ? -13.883 -11.5 3.162 1 98.75 96 VAL A N 1
ATOM 742 C CA . VAL A 1 96 ? -12.484 -11.094 3.096 1 98.75 96 VAL A CA 1
ATOM 743 C C . VAL A 1 96 ? -11.945 -11.328 1.687 1 98.75 96 VAL A C 1
ATOM 745 O O . VAL A 1 96 ? -12.195 -12.375 1.084 1 98.75 96 VAL A O 1
ATOM 748 N N . LEU A 1 97 ? -11.336 -10.344 1.103 1 98.81 97 LEU A N 1
ATOM 749 C CA . LEU A 1 97 ? -10.547 -10.453 -0.121 1 98.81 97 LEU A CA 1
ATOM 750 C C . LEU A 1 97 ? -9.055 -10.336 0.18 1 98.81 97 LEU A C 1
ATOM 752 O O . LEU A 1 97 ? -8.609 -9.328 0.74 1 98.81 97 LEU A O 1
ATOM 756 N N . ILE A 1 98 ? -8.305 -11.328 -0.135 1 98.5 98 ILE A N 1
ATOM 757 C CA . ILE A 1 98 ? -6.855 -11.289 0.016 1 98.5 98 ILE A CA 1
ATOM 758 C C . ILE A 1 98 ? -6.207 -10.914 -1.314 1 98.5 98 ILE A C 1
ATOM 760 O O . ILE A 1 98 ? -6.426 -11.578 -2.33 1 98.5 98 ILE A O 1
ATOM 764 N N . VAL A 1 99 ? -5.43 -9.867 -1.347 1 98.75 99 VAL A N 1
ATOM 765 C CA . VAL A 1 99 ? -4.824 -9.344 -2.568 1 98.75 99 VAL A CA 1
ATOM 766 C C . VAL A 1 99 ? -3.32 -9.602 -2.549 1 98.75 99 VAL A C 1
ATOM 768 O O . VAL A 1 99 ? -2.613 -9.102 -1.669 1 98.75 99 VAL A O 1
ATOM 771 N N . GLU A 1 100 ? -2.818 -10.352 -3.514 1 97.75 100 GLU A N 1
ATOM 772 C CA . GLU A 1 100 ? -1.418 -10.734 -3.662 1 97.75 100 GLU A CA 1
ATOM 773 C C . GLU A 1 100 ? -0.857 -10.266 -5.004 1 97.75 100 GLU A C 1
ATOM 775 O O . GLU A 1 100 ? -1.589 -10.18 -5.992 1 97.75 100 GLU A O 1
ATOM 780 N N . ASP A 1 101 ? 0.431 -9.992 -4.996 1 98.19 101 ASP A N 1
ATOM 781 C CA . ASP A 1 101 ? 1.044 -9.57 -6.25 1 98.19 101 ASP A CA 1
ATOM 782 C C . ASP A 1 101 ? 1.284 -10.758 -7.176 1 98.19 101 ASP A C 1
ATOM 784 O O . ASP A 1 101 ? 1.01 -10.688 -8.375 1 98.19 101 ASP A O 1
ATOM 788 N N . ILE A 1 102 ? 1.789 -11.852 -6.566 1 98.25 102 ILE A N 1
ATOM 789 C CA . ILE A 1 102 ? 2.115 -12.984 -7.426 1 98.25 102 ILE A CA 1
ATOM 790 C C . ILE A 1 102 ? 1.992 -14.281 -6.637 1 98.25 102 ILE A C 1
ATOM 792 O O . ILE A 1 102 ? 2.383 -14.344 -5.469 1 98.25 102 ILE A O 1
ATOM 796 N N . VAL A 1 103 ? 1.36 -15.328 -7.207 1 96.88 103 VAL A N 1
ATOM 797 C CA . VAL A 1 103 ? 1.31 -16.672 -6.66 1 96.88 103 VAL A CA 1
ATOM 798 C C . VAL A 1 103 ? 2.18 -17.609 -7.504 1 96.88 103 VAL A C 1
ATOM 800 O O . VAL A 1 103 ? 1.859 -17.891 -8.656 1 96.88 103 VAL A O 1
ATOM 803 N N . ASP A 1 104 ? 3.203 -18.047 -6.91 1 95 104 ASP A N 1
ATOM 804 C CA . ASP A 1 104 ? 4.133 -18.969 -7.539 1 95 104 ASP A CA 1
ATOM 805 C C . ASP A 1 104 ? 3.836 -20.422 -7.125 1 95 104 ASP A C 1
ATOM 807 O O . ASP A 1 104 ? 2.996 -21.078 -7.734 1 95 104 ASP A O 1
ATOM 811 N N . THR A 1 105 ? 4.449 -20.875 -5.996 1 93.06 105 THR A N 1
ATOM 812 C CA . THR A 1 105 ? 4.238 -22.25 -5.555 1 93.06 105 THR A CA 1
ATOM 813 C C . THR A 1 105 ? 2.932 -22.375 -4.773 1 93.06 105 THR A C 1
ATOM 815 O O . THR A 1 105 ? 2.41 -23.469 -4.586 1 93.06 105 THR A O 1
ATOM 818 N N . GLY A 1 106 ? 2.49 -21.297 -4.316 1 93.19 106 GLY A N 1
ATOM 819 C CA . GLY A 1 106 ? 1.251 -21.281 -3.555 1 93.19 106 GLY A CA 1
ATOM 820 C C . GLY A 1 106 ? 1.459 -21.516 -2.07 1 93.19 106 GLY A C 1
ATOM 821 O O . GLY A 1 106 ? 0.513 -21.438 -1.284 1 93.19 106 GLY A O 1
ATOM 822 N N . LEU A 1 107 ? 2.652 -21.703 -1.623 1 90 107 LEU A N 1
ATOM 823 C CA . LEU A 1 107 ? 2.941 -22.078 -0.244 1 90 107 LEU A CA 1
ATOM 824 C C . LEU A 1 107 ? 2.566 -20.953 0.715 1 90 107 LEU A C 1
ATOM 826 O O . LEU A 1 107 ? 1.896 -21.188 1.724 1 90 107 LEU A O 1
ATOM 830 N N . SER A 1 108 ? 2.945 -19.734 0.377 1 88.88 108 SER A N 1
ATOM 831 C CA . SER A 1 108 ? 2.627 -18.594 1.235 1 88.88 108 SER A CA 1
ATOM 832 C C . SER A 1 108 ? 1.119 -18.422 1.385 1 88.88 108 SER A C 1
ATOM 834 O O . SER A 1 108 ? 0.627 -18.141 2.479 1 88.88 108 SER A O 1
ATOM 836 N N . MET A 1 109 ? 0.454 -18.656 0.349 1 93.06 109 MET A N 1
ATOM 837 C CA . MET A 1 109 ? -0.994 -18.469 0.356 1 93.06 109 MET A CA 1
ATOM 838 C C . MET A 1 109 ? -1.675 -19.531 1.226 1 93.06 109 MET A C 1
ATOM 840 O O . MET A 1 109 ? -2.635 -19.219 1.937 1 93.06 109 MET A O 1
ATOM 844 N N . VAL A 1 110 ? -1.209 -20.734 1.152 1 92.94 110 VAL A N 1
ATOM 845 C CA . VAL A 1 110 ? -1.774 -21.797 1.966 1 92.94 110 VAL A CA 1
ATOM 846 C C . VAL A 1 110 ? -1.681 -21.438 3.443 1 92.94 110 VAL A C 1
ATOM 848 O O . VAL A 1 110 ? -2.668 -21.531 4.176 1 92.94 110 VAL A O 1
ATOM 851 N N . HIS A 1 111 ? -0.527 -21 3.836 1 91.31 111 HIS A N 1
ATOM 852 C CA . HIS A 1 111 ? -0.302 -20.609 5.227 1 91.31 111 HIS A CA 1
ATOM 853 C C . HIS A 1 111 ? -1.156 -19.406 5.609 1 91.31 111 HIS A C 1
ATOM 855 O O . HIS A 1 111 ? -1.75 -19.375 6.691 1 91.31 111 HIS A O 1
ATOM 861 N N . LEU A 1 112 ? -1.193 -18.469 4.762 1 93.75 112 LEU A N 1
ATOM 862 C CA . LEU A 1 112 ? -1.973 -17.266 5.016 1 93.75 112 LEU A CA 1
ATOM 863 C C . LEU A 1 112 ? -3.455 -17.594 5.16 1 93.75 112 LEU A C 1
ATOM 865 O O . LEU A 1 112 ? -4.105 -17.141 6.105 1 93.75 112 LEU A O 1
ATOM 869 N N . LEU A 1 113 ? -3.975 -18.359 4.273 1 95.44 113 LEU A N 1
ATOM 870 C CA . LEU A 1 113 ? -5.387 -18.734 4.297 1 95.44 113 LEU A CA 1
ATOM 871 C C . LEU A 1 113 ? -5.73 -19.484 5.578 1 95.44 113 LEU A C 1
ATOM 873 O O . LEU A 1 113 ? -6.785 -19.25 6.176 1 95.44 113 LEU A O 1
ATOM 877 N N . GLY A 1 114 ? -4.82 -20.406 5.957 1 94.44 114 GLY A N 1
ATOM 878 C CA . GLY A 1 114 ? -5.027 -21.094 7.223 1 94.44 114 GLY A CA 1
ATOM 879 C C . GLY A 1 114 ? -5.223 -20.141 8.391 1 94.44 114 GLY A C 1
ATOM 880 O O . GLY A 1 114 ? -6.152 -20.312 9.188 1 94.44 114 GLY A O 1
ATOM 881 N N . GLN A 1 115 ? -4.383 -19.141 8.477 1 94.31 115 GLN A N 1
ATOM 882 C CA . GLN A 1 115 ? -4.445 -18.156 9.547 1 94.31 115 GLN A CA 1
ATOM 883 C C . GLN A 1 115 ? -5.707 -17.312 9.438 1 94.31 115 GLN A C 1
ATOM 885 O O . GLN A 1 115 ? -6.316 -16.953 10.453 1 94.31 115 GLN A O 1
ATOM 890 N N . ILE A 1 116 ? -6.113 -16.984 8.242 1 96.81 116 ILE A N 1
ATOM 891 C CA . ILE A 1 116 ? -7.297 -16.156 8.008 1 96.81 116 ILE A CA 1
ATOM 892 C C . ILE A 1 116 ? -8.547 -16.922 8.422 1 96.81 116 ILE A C 1
ATOM 894 O O . ILE A 1 116 ? -9.438 -16.375 9.07 1 96.81 116 ILE A O 1
ATOM 898 N N . TYR A 1 117 ? -8.578 -18.188 8.086 1 96.88 117 TYR A N 1
ATOM 899 C CA . TYR A 1 117 ? -9.75 -19 8.391 1 96.88 117 TYR A CA 1
ATOM 900 C C . TYR A 1 117 ? -9.922 -19.156 9.898 1 96.88 117 TYR A C 1
ATOM 902 O O . TYR A 1 117 ? -11.039 -19.281 10.391 1 96.88 117 TYR A O 1
ATOM 910 N N . GLU A 1 118 ? -8.82 -19.094 10.586 1 96.31 118 GLU A N 1
ATOM 911 C CA . GLU A 1 118 ? -8.867 -19.188 12.039 1 96.31 118 GLU A CA 1
ATOM 912 C C . GLU A 1 118 ? -9.609 -18 12.648 1 96.31 118 GLU A C 1
ATOM 914 O O . GLU A 1 118 ? -10.008 -18.031 13.812 1 96.31 118 GLU A O 1
ATOM 919 N N . LYS A 1 119 ? -9.82 -17 11.938 1 96.88 119 LYS A N 1
ATOM 920 C CA . LYS A 1 119 ? -10.5 -15.805 12.422 1 96.88 119 LYS A CA 1
ATOM 921 C C . LYS A 1 119 ? -12 -15.875 12.156 1 96.88 119 LYS A C 1
ATOM 923 O O . LYS A 1 119 ? -12.734 -14.914 12.406 1 96.88 119 LYS A O 1
ATOM 928 N N . ASN A 1 120 ? -12.477 -16.906 11.539 1 98.12 120 ASN A N 1
ATOM 929 C CA . ASN A 1 120 ? -13.883 -17.234 11.312 1 98.12 120 ASN A CA 1
ATOM 930 C C . ASN A 1 120 ? -14.555 -16.219 10.414 1 98.12 120 ASN A C 1
ATOM 932 O O . ASN A 1 120 ? -15.609 -15.672 10.758 1 98.12 120 ASN A O 1
ATOM 936 N N . PRO A 1 121 ? -14.008 -15.922 9.25 1 98.62 121 PRO A N 1
ATOM 937 C CA . PRO A 1 121 ? -14.672 -15.055 8.273 1 98.62 121 PRO A CA 1
ATOM 938 C C . PRO A 1 121 ? -15.914 -15.703 7.66 1 98.62 121 PRO A C 1
ATOM 940 O O . PRO A 1 121 ? -16.094 -16.922 7.746 1 98.62 121 PRO A O 1
ATOM 943 N N . ALA A 1 122 ? -16.844 -14.82 7.168 1 98.75 122 ALA A N 1
ATOM 944 C CA . ALA A 1 122 ? -18 -15.328 6.438 1 98.75 122 ALA A CA 1
ATOM 945 C C . ALA A 1 122 ? -17.578 -15.961 5.113 1 98.75 122 ALA A C 1
ATOM 947 O O . ALA A 1 122 ? -18.125 -16.984 4.699 1 98.75 122 ALA A O 1
ATOM 948 N N . SER A 1 123 ? -16.594 -15.414 4.441 1 98.56 123 SER A N 1
ATOM 949 C CA . SER A 1 123 ? -16.016 -15.93 3.201 1 98.56 123 SER A CA 1
ATOM 950 C C . SER A 1 123 ? -14.625 -15.367 2.965 1 98.56 123 SER A C 1
ATOM 952 O O . SER A 1 123 ? -14.266 -14.328 3.529 1 98.56 123 SER A O 1
ATOM 954 N N . VAL A 1 124 ? -13.859 -16.094 2.217 1 98.5 124 VAL A N 1
ATOM 955 C CA . VAL A 1 124 ? -12.531 -15.656 1.802 1 98.5 124 VAL A CA 1
ATOM 956 C C . VAL A 1 124 ? -12.352 -15.898 0.305 1 98.5 124 VAL A C 1
ATOM 958 O O . VAL A 1 124 ? -12.641 -16.984 -0.19 1 98.5 124 VAL A O 1
ATOM 961 N N . LYS A 1 125 ? -11.961 -14.852 -0.428 1 98.56 125 LYS A N 1
ATOM 962 C CA . LYS A 1 125 ? -11.523 -14.992 -1.815 1 98.56 125 LYS A CA 1
ATOM 963 C C . LYS A 1 125 ? -10.141 -14.391 -2.021 1 98.56 125 LYS A C 1
ATOM 965 O O . LYS A 1 125 ? -9.727 -13.5 -1.277 1 98.56 125 LYS A O 1
ATOM 970 N N . THR A 1 126 ? -9.523 -14.906 -3.018 1 98.44 126 THR A N 1
ATOM 971 C CA . THR A 1 126 ? -8.156 -14.484 -3.293 1 98.44 126 THR A CA 1
ATOM 972 C C . THR A 1 126 ? -8.07 -13.742 -4.625 1 98.44 126 THR A C 1
ATOM 974 O O . THR A 1 126 ? -8.734 -14.117 -5.594 1 98.44 126 THR A O 1
ATOM 977 N N . VAL A 1 127 ? -7.371 -12.648 -4.637 1 98.81 127 VAL A N 1
ATOM 978 C CA . VAL A 1 127 ? -7.09 -11.812 -5.797 1 98.81 127 VAL A CA 1
ATOM 979 C C . VAL A 1 127 ? -5.586 -11.758 -6.043 1 98.81 127 VAL A C 1
ATOM 981 O O . VAL A 1 127 ? -4.812 -11.422 -5.141 1 98.81 127 VAL A O 1
ATOM 984 N N . THR A 1 128 ? -5.121 -12.133 -7.203 1 98.81 128 THR A N 1
ATOM 985 C CA . THR A 1 128 ? -3.693 -12.031 -7.492 1 98.81 128 THR A CA 1
ATOM 986 C C . THR A 1 128 ? -3.459 -11.359 -8.836 1 98.81 128 THR A C 1
ATOM 988 O O . THR A 1 128 ? -4.23 -11.547 -9.781 1 98.81 128 THR A O 1
ATOM 991 N N . LEU A 1 129 ? -2.404 -10.562 -8.891 1 98.88 129 LEU A N 1
ATOM 992 C CA . LEU A 1 129 ? -2.049 -9.93 -10.156 1 98.88 129 LEU A CA 1
ATOM 993 C C . LEU A 1 129 ? -1.462 -10.953 -11.125 1 98.88 129 LEU A C 1
ATOM 995 O O . LEU A 1 129 ? -1.888 -11.039 -12.281 1 98.88 129 LEU A O 1
ATOM 999 N N . LEU A 1 130 ? -0.466 -11.727 -10.617 1 98.88 130 LEU A N 1
ATOM 1000 C CA . LEU A 1 130 ? 0.227 -12.711 -11.445 1 98.88 130 LEU A CA 1
ATOM 1001 C C . LEU A 1 130 ? 0.085 -14.109 -10.867 1 98.88 130 LEU A C 1
ATOM 1003 O O . LEU A 1 130 ? 0.151 -14.289 -9.648 1 98.88 130 LEU A O 1
ATOM 1007 N N . HIS A 1 131 ? -0.096 -15.062 -11.68 1 98.31 131 HIS A N 1
ATOM 1008 C CA . HIS A 1 131 ? -0.11 -16.484 -11.336 1 98.31 131 HIS A CA 1
ATOM 1009 C C . HIS A 1 131 ? 0.794 -17.281 -12.266 1 98.31 131 HIS A C 1
ATOM 1011 O O . HIS A 1 131 ? 0.778 -17.078 -13.484 1 98.31 131 HIS A O 1
ATOM 1017 N N . LYS A 1 132 ? 1.646 -18.078 -11.688 1 97.88 132 LYS A N 1
ATOM 1018 C CA . LYS A 1 132 ? 2.467 -19.016 -12.453 1 97.88 132 LYS A CA 1
ATOM 1019 C C . LYS A 1 132 ? 1.934 -20.438 -12.336 1 97.88 132 LYS A C 1
ATOM 1021 O O . LYS A 1 132 ? 2.365 -21.203 -11.469 1 97.88 132 LYS A O 1
ATOM 1026 N N . PRO A 1 133 ? 1.134 -20.828 -13.258 1 96.56 133 PRO A N 1
ATOM 1027 C CA . PRO A 1 133 ? 0.502 -22.141 -13.125 1 96.56 133 PRO A CA 1
ATOM 1028 C C . PRO A 1 133 ? 1.518 -23.281 -13.086 1 96.56 133 PRO A C 1
ATOM 1030 O O . PRO A 1 133 ? 1.328 -24.25 -12.359 1 96.56 133 PRO A O 1
ATOM 1033 N N . GLU A 1 134 ? 2.621 -23.156 -13.766 1 96.12 134 GLU A N 1
ATOM 1034 C CA . GLU A 1 134 ? 3.604 -24.234 -13.883 1 96.12 134 GLU A CA 1
ATOM 1035 C C . GLU A 1 134 ? 4.41 -24.391 -12.594 1 96.12 134 GLU A C 1
ATOM 1037 O O . GLU A 1 134 ? 5.027 -25.422 -12.359 1 96.12 134 GLU A O 1
ATOM 1042 N N . ALA A 1 135 ? 4.355 -23.359 -11.828 1 94.62 135 ALA A N 1
ATOM 1043 C CA . ALA A 1 135 ? 5.168 -23.375 -10.617 1 94.62 135 ALA A CA 1
ATOM 1044 C C . ALA A 1 135 ? 4.34 -23.797 -9.406 1 94.62 135 ALA A C 1
ATOM 1046 O O . ALA A 1 135 ? 4.883 -23.984 -8.32 1 94.62 135 ALA A O 1
ATOM 1047 N N . LEU A 1 136 ? 3.094 -23.969 -9.578 1 92.94 136 LEU A N 1
ATOM 1048 C CA . LEU A 1 136 ? 2.191 -24.266 -8.477 1 92.94 136 LEU A CA 1
ATOM 1049 C C . LEU A 1 136 ? 2.512 -25.625 -7.859 1 92.94 136 LEU A C 1
ATOM 1051 O O . LEU A 1 136 ? 2.637 -26.625 -8.578 1 92.94 136 LEU A O 1
ATOM 1055 N N . GLN A 1 137 ? 2.678 -25.641 -6.559 1 93.88 137 GLN A N 1
ATOM 1056 C CA . GLN A 1 137 ? 2.953 -26.875 -5.836 1 93.88 137 GLN A CA 1
ATOM 1057 C C . GLN A 1 137 ? 1.853 -27.188 -4.82 1 93.88 137 GLN A C 1
ATOM 1059 O O . GLN A 1 137 ? 1.636 -28.344 -4.457 1 93.88 137 GLN A O 1
ATOM 1064 N N . HIS A 1 138 ? 1.284 -26.172 -4.289 1 92.69 138 HIS A N 1
ATOM 1065 C CA . HIS A 1 138 ? 0.182 -26.266 -3.34 1 92.69 138 HIS A CA 1
ATOM 1066 C C . HIS A 1 138 ? -1.093 -25.656 -3.904 1 92.69 138 HIS A C 1
ATOM 1068 O O . HIS A 1 138 ? -1.103 -24.484 -4.285 1 92.69 138 HIS A O 1
ATOM 1074 N N . LYS A 1 139 ? -2.035 -26.484 -3.895 1 90.44 139 LYS A N 1
ATOM 1075 C CA . LYS A 1 139 ? -3.289 -26 -4.457 1 90.44 139 LYS A CA 1
ATOM 1076 C C . LYS A 1 139 ? -3.898 -24.906 -3.578 1 90.44 139 LYS A C 1
ATOM 1078 O O . LYS A 1 139 ? -4.043 -25.094 -2.367 1 90.44 139 LYS A O 1
ATOM 1083 N N . VAL A 1 140 ? -4.164 -23.766 -4.141 1 93.12 140 VAL A N 1
ATOM 1084 C CA . VAL A 1 140 ? -4.836 -22.656 -3.473 1 93.12 140 VAL A CA 1
ATOM 1085 C C . VAL A 1 140 ? -5.891 -22.062 -4.398 1 93.12 140 VAL A C 1
ATOM 1087 O O . VAL A 1 140 ? -5.68 -21.969 -5.613 1 93.12 140 VAL A O 1
ATOM 1090 N N . PRO A 1 141 ? -7.031 -21.781 -3.84 1 94.88 141 PRO A N 1
ATOM 1091 C CA . PRO A 1 141 ? -8.031 -21.125 -4.68 1 94.88 141 PRO A CA 1
ATOM 1092 C C . PRO A 1 141 ? -7.578 -19.734 -5.141 1 94.88 141 PRO A C 1
ATOM 1094 O O . PRO A 1 141 ? -7.098 -18.938 -4.332 1 94.88 141 PRO A O 1
ATOM 1097 N N . LEU A 1 142 ? -7.645 -19.469 -6.418 1 97.19 142 LEU A N 1
ATOM 1098 C CA . LEU A 1 142 ? -7.422 -18.156 -7.012 1 97.19 142 LEU A CA 1
ATOM 1099 C C . LEU A 1 142 ? -8.688 -17.656 -7.691 1 97.19 142 LEU A C 1
ATOM 1101 O O . LEU A 1 142 ? -9.016 -18.078 -8.805 1 97.19 142 LEU A O 1
ATOM 1105 N N . ASP A 1 143 ? -9.328 -16.781 -7.062 1 98.5 143 ASP A N 1
ATOM 1106 C CA . ASP A 1 143 ? -10.664 -16.375 -7.48 1 98.5 143 ASP A CA 1
ATOM 1107 C C . ASP A 1 143 ? -10.602 -15.281 -8.555 1 98.5 143 ASP A C 1
ATOM 1109 O O . ASP A 1 143 ? -11.422 -15.258 -9.469 1 98.5 143 ASP A O 1
ATOM 1113 N N . TYR A 1 144 ? -9.76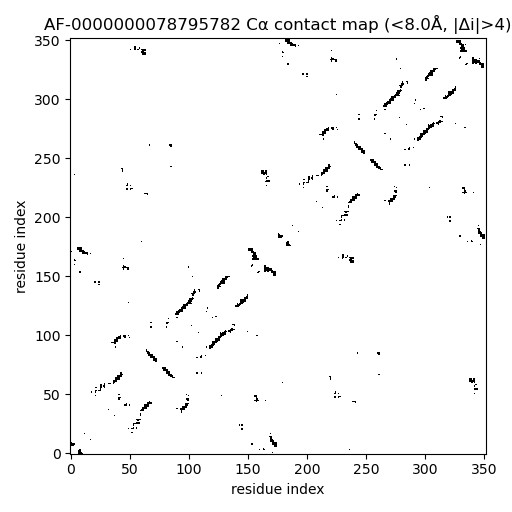6 -14.32 -8.445 1 98.75 144 TYR A N 1
ATOM 1114 C CA . TYR A 1 144 ? -9.5 -13.281 -9.43 1 98.75 144 TYR A CA 1
ATOM 1115 C C . TYR A 1 144 ? -8.023 -13.258 -9.82 1 98.75 144 TYR A C 1
ATOM 1117 O O . TYR A 1 144 ? -7.16 -13.008 -8.977 1 98.75 144 TYR A O 1
ATOM 1125 N N . VAL A 1 145 ? -7.777 -13.562 -11.086 1 98.75 145 VAL A N 1
ATOM 1126 C CA . VAL A 1 145 ? -6.402 -13.609 -11.578 1 98.75 145 VAL A CA 1
ATOM 1127 C C . VAL A 1 145 ? -6.195 -12.539 -12.641 1 98.75 145 VAL A C 1
ATOM 1129 O O . VAL A 1 145 ? -6.957 -12.453 -13.609 1 98.75 145 VAL A O 1
ATOM 1132 N N . GLY A 1 146 ? -5.195 -11.727 -12.445 1 98.88 146 GLY A N 1
ATOM 1133 C CA . GLY A 1 146 ? -4.867 -10.742 -13.469 1 98.88 146 GLY A CA 1
ATOM 1134 C C . GLY A 1 146 ? -4.273 -11.359 -14.719 1 98.88 146 GLY A C 1
ATOM 1135 O O . GLY A 1 146 ? -4.934 -11.422 -15.758 1 98.88 146 GLY A O 1
ATOM 1136 N N . PHE A 1 147 ? -3.033 -11.938 -14.531 1 98.88 147 PHE A N 1
ATOM 1137 C CA . PHE A 1 147 ? -2.324 -12.547 -15.656 1 98.88 147 PHE A CA 1
ATOM 1138 C C . PHE A 1 147 ? -1.734 -13.891 -15.258 1 98.88 147 PHE A C 1
ATOM 1140 O O . PHE A 1 147 ? -1.201 -14.047 -14.156 1 98.88 147 PHE A O 1
ATOM 1147 N N . GLU A 1 148 ? -1.908 -14.859 -16.078 1 98.5 148 GLU A N 1
ATOM 1148 C CA . GLU A 1 148 ? -1.101 -16.078 -15.992 1 98.5 148 GLU A CA 1
ATOM 1149 C C . GLU A 1 148 ? 0.202 -15.93 -16.766 1 98.5 148 GLU A C 1
ATOM 1151 O O . GLU A 1 148 ? 0.188 -15.539 -17.938 1 98.5 148 GLU A O 1
ATOM 1156 N N . ILE A 1 149 ? 1.297 -16.156 -16.109 1 98.38 149 ILE A N 1
ATOM 1157 C CA . ILE A 1 149 ? 2.588 -15.969 -16.75 1 98.38 149 ILE A CA 1
ATOM 1158 C C . ILE A 1 149 ? 3.434 -17.234 -16.609 1 98.38 149 ILE A C 1
ATOM 1160 O O . ILE A 1 149 ? 3.193 -18.047 -15.719 1 98.38 149 ILE A O 1
ATOM 1164 N N . PRO A 1 150 ? 4.445 -17.438 -17.516 1 97.38 150 PRO A N 1
ATOM 1165 C CA . PRO A 1 150 ? 5.367 -18.562 -17.344 1 97.38 150 PRO A CA 1
ATOM 1166 C C . PRO A 1 150 ? 6.23 -18.422 -16.094 1 97.38 150 PRO A C 1
ATOM 1168 O O . PRO A 1 150 ? 6.25 -17.375 -15.453 1 97.38 150 PRO A O 1
ATOM 1171 N N . ASN A 1 151 ? 6.832 -19.531 -15.711 1 96.81 151 ASN A N 1
ATOM 1172 C CA . ASN A 1 151 ? 7.703 -19.531 -14.539 1 96.81 151 ASN A CA 1
ATOM 1173 C C . ASN A 1 151 ? 9.008 -18.797 -14.805 1 96.81 151 ASN A C 1
ATOM 1175 O O . ASN A 1 151 ? 10.078 -19.406 -14.859 1 96.81 151 ASN A O 1
ATOM 1179 N N . LYS A 1 152 ? 8.922 -17.531 -14.977 1 96.62 152 LYS A N 1
ATOM 1180 C CA . LYS A 1 152 ? 10.055 -16.641 -15.18 1 96.62 152 LYS A CA 1
ATOM 1181 C C . LYS A 1 152 ? 10.062 -15.516 -14.148 1 96.62 152 LYS A C 1
ATOM 1183 O O . LYS A 1 152 ? 9 -15.094 -13.68 1 96.62 152 LYS A O 1
ATOM 1188 N N . PHE A 1 153 ? 11.266 -15.102 -13.867 1 97.5 153 PHE A N 1
ATOM 1189 C CA . PHE A 1 153 ? 11.422 -14.07 -12.859 1 97.5 153 PHE A CA 1
ATOM 1190 C C . PHE A 1 153 ? 11.008 -12.703 -13.406 1 97.5 153 PHE A C 1
ATOM 1192 O O . PHE A 1 153 ? 11.375 -12.344 -14.523 1 97.5 153 PHE A O 1
ATOM 1199 N N . VAL A 1 154 ? 10.164 -11.984 -12.641 1 98.56 154 VAL A N 1
ATOM 1200 C CA . VAL A 1 154 ? 9.656 -10.688 -13.078 1 98.56 154 VAL A CA 1
ATOM 1201 C C . VAL A 1 154 ? 9.891 -9.641 -11.984 1 98.56 154 VAL A C 1
ATOM 1203 O O . VAL A 1 154 ? 10.07 -9.992 -10.82 1 98.56 154 VAL A O 1
ATOM 1206 N N . VAL A 1 155 ? 9.969 -8.367 -12.375 1 98.62 155 VAL A N 1
ATOM 1207 C CA . VAL A 1 155 ? 10.156 -7.234 -11.469 1 98.62 155 VAL A CA 1
ATOM 1208 C C . VAL A 1 155 ? 9.258 -6.074 -11.898 1 98.62 155 VAL A C 1
ATOM 1210 O O . VAL A 1 155 ? 8.805 -6.027 -13.039 1 98.62 155 VAL A O 1
ATOM 1213 N N . GLY A 1 156 ? 8.93 -5.215 -10.945 1 98.69 156 GLY A N 1
ATOM 1214 C CA . GLY A 1 156 ? 8.133 -4.031 -11.242 1 98.69 156 GLY A CA 1
ATOM 1215 C C . GLY A 1 156 ? 6.715 -4.113 -10.719 1 98.69 156 GLY A C 1
ATOM 1216 O O . GLY A 1 156 ? 6.238 -5.195 -10.367 1 98.69 156 GLY A O 1
ATOM 1217 N N . TYR A 1 157 ? 6.121 -2.965 -10.617 1 98.75 157 TYR A N 1
ATOM 1218 C CA . TYR A 1 157 ? 4.73 -2.852 -10.195 1 98.75 157 TYR A CA 1
ATOM 1219 C C . TYR A 1 157 ? 4.504 -3.568 -8.867 1 98.75 157 TYR A C 1
ATOM 1221 O O . TYR A 1 157 ? 3.605 -4.406 -8.75 1 98.75 157 TYR A O 1
ATOM 1229 N N . GLY A 1 158 ? 5.438 -3.344 -7.949 1 98.5 158 GLY A N 1
ATOM 1230 C CA . GLY A 1 158 ? 5.367 -3.932 -6.621 1 98.5 158 GLY A CA 1
ATOM 1231 C C . GLY A 1 158 ? 6.281 -5.129 -6.449 1 98.5 158 GLY A C 1
ATOM 1232 O O . GLY A 1 158 ? 6.695 -5.445 -5.332 1 98.5 158 GLY A O 1
ATOM 1233 N N . LEU A 1 159 ? 6.625 -5.848 -7.512 1 98.5 159 LEU A N 1
ATOM 1234 C CA . LEU A 1 159 ? 7.531 -6.992 -7.469 1 98.5 159 LEU A CA 1
ATOM 1235 C C . LEU A 1 159 ? 8.984 -6.531 -7.434 1 98.5 159 LEU A C 1
ATOM 1237 O O . LEU A 1 159 ? 9.359 -5.586 -8.125 1 98.5 159 LEU A O 1
ATOM 1241 N N . ASP A 1 160 ? 9.797 -7.258 -6.637 1 98.12 160 ASP A N 1
ATOM 1242 C CA . ASP A 1 160 ? 11.148 -6.746 -6.449 1 98.12 160 ASP A CA 1
ATOM 1243 C C . ASP A 1 160 ? 12.195 -7.797 -6.82 1 98.12 160 ASP A C 1
ATOM 1245 O O . ASP A 1 160 ? 11.875 -8.984 -6.93 1 98.12 160 ASP A O 1
ATOM 1249 N N . TYR A 1 161 ? 13.352 -7.344 -7.184 1 97.94 161 TYR A N 1
ATOM 1250 C CA . TYR A 1 161 ? 14.594 -8.109 -7.176 1 97.94 161 TYR A CA 1
ATOM 1251 C C . TYR A 1 161 ? 15.562 -7.574 -6.121 1 97.94 161 TYR A C 1
ATOM 1253 O O . TYR A 1 161 ? 16.125 -6.488 -6.285 1 97.94 161 TYR A O 1
ATOM 1261 N N . ASP A 1 162 ? 15.703 -8.391 -5.051 1 96.19 162 ASP A N 1
ATOM 1262 C CA . ASP A 1 162 ? 16.594 -8.023 -3.959 1 96.19 162 ASP A CA 1
ATOM 1263 C C . ASP A 1 162 ? 16.266 -6.629 -3.424 1 96.19 162 ASP A C 1
ATOM 1265 O O . ASP A 1 162 ? 17.156 -5.785 -3.297 1 96.19 162 ASP A O 1
ATOM 1269 N N . GLY A 1 163 ? 14.977 -6.344 -3.254 1 96.38 163 GLY A N 1
ATOM 1270 C CA . GLY A 1 163 ? 14.5 -5.129 -2.615 1 96.38 163 GLY A CA 1
ATOM 1271 C C . GLY A 1 163 ? 14.281 -3.988 -3.59 1 96.38 163 GLY A C 1
ATOM 1272 O O . GLY A 1 163 ? 13.719 -2.953 -3.225 1 96.38 163 GLY A O 1
ATOM 1273 N N . TYR A 1 164 ? 14.711 -4.152 -4.832 1 97.94 164 TYR A N 1
ATOM 1274 C CA . TYR A 1 164 ? 14.641 -3.051 -5.789 1 97.94 164 TYR A CA 1
ATOM 1275 C C . TYR A 1 164 ? 13.648 -3.355 -6.902 1 97.94 164 TYR A C 1
ATOM 1277 O O . TYR A 1 164 ? 13.336 -4.52 -7.164 1 97.94 164 TYR A O 1
ATOM 1285 N N . GLY A 1 165 ? 13.125 -2.277 -7.527 1 98.12 165 GLY A N 1
ATOM 1286 C CA . GLY A 1 165 ? 12.273 -2.418 -8.695 1 98.12 165 GLY A CA 1
ATOM 1287 C C . GLY A 1 165 ? 10.797 -2.258 -8.383 1 98.12 165 GLY A C 1
ATOM 1288 O O . GLY A 1 165 ? 9.977 -2.111 -9.289 1 98.12 165 GLY A O 1
ATOM 1289 N N . ARG A 1 166 ? 10.469 -2.219 -7.066 1 98.38 166 ARG A N 1
ATOM 1290 C CA . ARG A 1 166 ? 9.055 -2.146 -6.703 1 98.38 166 ARG A CA 1
ATOM 1291 C C . ARG A 1 166 ? 8.406 -0.884 -7.266 1 98.38 166 ARG A C 1
ATOM 1293 O O . ARG A 1 166 ? 7.211 -0.871 -7.559 1 98.38 166 ARG A O 1
ATOM 1300 N N . ASN A 1 167 ? 9.211 0.189 -7.43 1 98.38 167 ASN A N 1
ATOM 1301 C CA . ASN A 1 167 ? 8.656 1.484 -7.812 1 98.38 167 ASN A CA 1
ATOM 1302 C C . ASN A 1 167 ? 8.578 1.639 -9.328 1 98.38 167 ASN A C 1
ATOM 1304 O O . ASN A 1 167 ? 8.242 2.711 -9.828 1 98.38 167 ASN A O 1
ATOM 1308 N N . ILE A 1 168 ? 8.914 0.581 -10.102 1 98.12 168 ILE A N 1
ATOM 1309 C CA . ILE A 1 168 ? 8.75 0.599 -11.547 1 98.12 168 ILE A CA 1
ATOM 1310 C C . ILE A 1 168 ? 7.273 0.421 -11.898 1 98.12 168 ILE A C 1
ATOM 1312 O O . ILE A 1 168 ? 6.578 -0.405 -11.297 1 98.12 168 ILE A O 1
ATOM 1316 N N . SER A 1 169 ? 6.738 1.184 -12.859 1 97.44 169 SER A N 1
ATOM 1317 C CA . SER A 1 169 ? 5.305 1.276 -13.109 1 97.44 169 SER A CA 1
ATOM 1318 C C . SER A 1 169 ? 4.812 0.109 -13.961 1 97.44 169 SER A C 1
ATOM 1320 O O . SER A 1 169 ? 3.607 -0.139 -14.047 1 97.44 169 SER A O 1
ATOM 1322 N N . GLU A 1 170 ? 5.785 -0.608 -14.594 1 97.94 170 GLU A N 1
ATOM 1323 C CA . GLU A 1 170 ? 5.477 -1.736 -15.469 1 97.94 170 GLU A CA 1
ATOM 1324 C C . GLU A 1 170 ? 6.121 -3.021 -14.953 1 97.94 170 GLU A C 1
ATOM 1326 O O . GLU A 1 170 ? 6.855 -3.004 -13.969 1 97.94 170 GLU A O 1
ATOM 1331 N N . ILE A 1 171 ? 5.723 -4.098 -15.586 1 98.81 171 ILE A N 1
ATOM 1332 C CA . ILE A 1 171 ? 6.324 -5.379 -15.219 1 98.81 171 ILE A CA 1
ATOM 1333 C C . ILE A 1 171 ? 7.352 -5.785 -16.266 1 98.81 171 ILE A C 1
ATOM 1335 O O . ILE A 1 171 ? 7.078 -5.727 -17.469 1 98.81 171 ILE A O 1
ATOM 1339 N N . TYR A 1 172 ? 8.523 -6.129 -15.836 1 98.69 172 TYR A N 1
ATOM 1340 C CA . TYR A 1 172 ? 9.633 -6.574 -16.672 1 98.69 172 TYR A CA 1
ATOM 1341 C C . TYR A 1 172 ? 10.008 -8.016 -16.359 1 98.69 172 TYR A C 1
ATOM 1343 O O . TYR A 1 172 ? 9.75 -8.508 -15.25 1 98.69 172 TYR A O 1
ATOM 1351 N N . GLN A 1 173 ? 10.547 -8.664 -17.281 1 98.62 173 GLN A N 1
ATOM 1352 C CA . GLN A 1 173 ? 10.938 -10.07 -17.156 1 98.62 173 GLN A CA 1
ATOM 1353 C C . GLN A 1 173 ? 12.438 -10.25 -17.359 1 98.62 173 GLN A C 1
ATOM 1355 O O . GLN A 1 173 ? 13.023 -9.625 -18.25 1 98.62 173 GLN A O 1
ATOM 1360 N N . LEU A 1 174 ? 13.039 -11.125 -16.578 1 97.56 174 LEU A N 1
ATOM 1361 C CA . LEU A 1 174 ? 14.477 -11.367 -16.656 1 97.56 174 LEU A CA 1
ATOM 1362 C C . LEU A 1 174 ? 14.875 -11.852 -18.047 1 97.56 174 LEU A C 1
ATOM 1364 O O . LEU A 1 174 ? 14.203 -12.703 -18.625 1 97.56 174 LEU A O 1
ATOM 1368 N N . THR A 1 175 ? 15.961 -11.125 -18.547 1 92 175 THR A N 1
ATOM 1369 C CA . THR A 1 175 ? 16.469 -11.547 -19.844 1 92 175 THR A CA 1
ATOM 1370 C C . THR A 1 175 ? 17.438 -12.719 -19.688 1 92 175 THR A C 1
ATOM 1372 O O . THR A 1 175 ? 18.172 -12.797 -18.688 1 92 175 THR A O 1
ATOM 1375 N N . THR A 1 176 ? 17.375 -13.82 -20.359 1 74.56 176 THR A N 1
ATOM 1376 C CA . THR A 1 176 ? 18.328 -14.93 -20.375 1 74.56 176 THR A CA 1
ATOM 1377 C C . THR A 1 176 ? 19.656 -14.492 -21.016 1 74.56 176 THR A C 1
ATOM 1379 O O . THR A 1 176 ? 19.672 -13.633 -21.891 1 74.56 176 THR A O 1
ATOM 1382 N N . MET B 1 1 ? -21.625 14.633 -4.277 1 94.06 1 MET B N 1
ATOM 1383 C CA . MET B 1 1 ? -21.609 14.211 -2.883 1 94.06 1 MET B CA 1
ATOM 1384 C C . MET B 1 1 ? -21.531 12.688 -2.779 1 94.06 1 MET B C 1
ATOM 1386 O O . MET B 1 1 ? -21.969 11.977 -3.68 1 94.06 1 MET B O 1
ATOM 1390 N N . ILE B 1 2 ? -20.766 12.258 -1.709 1 95.5 2 ILE B N 1
ATOM 1391 C CA . ILE B 1 2 ? -20.719 10.82 -1.443 1 95.5 2 ILE B CA 1
ATOM 1392 C C . ILE B 1 2 ? -21.078 10.555 0.018 1 95.5 2 ILE B C 1
ATOM 1394 O O . ILE B 1 2 ? -20.938 11.445 0.865 1 95.5 2 ILE B O 1
ATOM 1398 N N . GLN B 1 3 ? -21.609 9.422 0.262 1 96.62 3 GLN B N 1
ATOM 1399 C CA . GLN B 1 3 ? -21.922 8.977 1.618 1 96.62 3 GLN B CA 1
ATOM 1400 C C . GLN B 1 3 ? -20.938 7.895 2.07 1 96.62 3 GLN B C 1
ATOM 1402 O O . GLN B 1 3 ? -20.703 6.922 1.347 1 96.62 3 GLN B O 1
ATOM 1407 N N . VAL B 1 4 ? -20.344 8.062 3.189 1 96.94 4 VAL B N 1
ATOM 1408 C CA . VAL B 1 4 ? -19.547 7.055 3.871 1 96.94 4 VAL B CA 1
ATOM 1409 C C . VAL B 1 4 ? -20.125 6.781 5.258 1 96.94 4 VAL B C 1
ATOM 1411 O O . VAL B 1 4 ? -20.078 7.645 6.137 1 96.94 4 VAL B O 1
ATOM 1414 N N . LYS B 1 5 ? -20.578 5.582 5.43 1 96.44 5 LYS B N 1
ATOM 1415 C CA . LYS B 1 5 ? -21.312 5.23 6.645 1 96.44 5 LYS B CA 1
ATOM 1416 C C . LYS B 1 5 ? -22.406 6.254 6.941 1 96.44 5 LYS B C 1
ATOM 1418 O O . LYS B 1 5 ? -23.328 6.422 6.152 1 96.44 5 LYS B O 1
ATOM 1423 N N . ASP B 1 6 ? -22.328 7.047 7.988 1 96.56 6 ASP B N 1
ATOM 1424 C CA . ASP B 1 6 ? -23.406 7.949 8.406 1 96.56 6 ASP B CA 1
ATOM 1425 C C . ASP B 1 6 ? -23.062 9.398 8.055 1 96.56 6 ASP B C 1
ATOM 1427 O O . ASP B 1 6 ? -23.781 10.32 8.445 1 96.56 6 ASP B O 1
ATOM 1431 N N . LYS B 1 7 ? -21.969 9.641 7.281 1 97.56 7 LYS B N 1
ATOM 1432 C CA . LYS B 1 7 ? -21.547 11.008 6.996 1 97.56 7 LYS B CA 1
ATOM 1433 C C . LYS B 1 7 ? -21.562 11.289 5.5 1 97.56 7 LYS B C 1
ATOM 1435 O O . LYS B 1 7 ? -21.391 10.383 4.688 1 97.56 7 LYS B O 1
ATOM 1440 N N . THR B 1 8 ? -21.844 12.539 5.211 1 97.88 8 THR B N 1
ATOM 1441 C CA . THR B 1 8 ? -21.844 13 3.828 1 97.88 8 THR B CA 1
ATOM 1442 C C . THR B 1 8 ? -20.656 13.906 3.551 1 97.88 8 THR B C 1
ATOM 1444 O O . THR B 1 8 ? -20.328 14.773 4.359 1 97.88 8 THR B O 1
ATOM 1447 N N . PHE B 1 9 ? -20.031 13.641 2.451 1 98.25 9 PHE B N 1
ATOM 1448 C CA . PHE B 1 9 ? -18.828 14.367 2.055 1 98.25 9 PHE B CA 1
ATOM 1449 C C . PHE B 1 9 ? -19.016 15 0.68 1 98.25 9 PHE B C 1
ATOM 1451 O O . PHE B 1 9 ? -19.719 14.461 -0.172 1 98.25 9 PHE B O 1
ATOM 1458 N N . LYS B 1 10 ? -18.344 16.125 0.473 1 98.19 10 LYS B N 1
ATOM 1459 C CA . LYS B 1 10 ? -18.328 16.781 -0.833 1 98.19 10 LYS B CA 1
ATOM 1460 C C . LYS B 1 10 ? -16.953 16.703 -1.476 1 98.19 10 LYS B C 1
ATOM 1462 O O . LYS B 1 10 ? -15.938 16.609 -0.775 1 98.19 10 LYS B O 1
ATOM 1467 N N . SER B 1 11 ? -16.938 16.734 -2.803 1 97.94 11 SER B N 1
ATOM 1468 C CA . SER B 1 11 ? -15.656 16.703 -3.514 1 97.94 11 SER B CA 1
ATOM 1469 C C . SER B 1 11 ? -14.734 17.828 -3.039 1 97.94 11 SER B C 1
ATOM 1471 O O . SER B 1 11 ? -15.188 18.953 -2.812 1 97.94 11 SER B O 1
ATOM 1473 N N . TYR B 1 12 ? -13.438 17.484 -2.877 1 98.5 12 TYR B N 1
ATOM 1474 C CA . TYR B 1 12 ? -12.492 18.469 -2.361 1 98.5 12 TYR B CA 1
ATOM 1475 C C . TYR B 1 12 ? -11.258 18.547 -3.246 1 98.5 12 TYR B C 1
ATOM 1477 O O . TYR B 1 12 ? -10.969 19.609 -3.826 1 98.5 12 TYR B O 1
ATOM 1485 N N . ILE B 1 13 ? -10.516 17.438 -3.422 1 98.69 13 ILE B N 1
ATOM 1486 C CA . ILE B 1 13 ? -9.391 17.375 -4.348 1 98.69 13 ILE B CA 1
ATOM 1487 C C . ILE B 1 13 ? -9.625 16.266 -5.367 1 98.69 13 ILE B C 1
ATOM 1489 O O . ILE B 1 13 ? -9.766 15.094 -5 1 98.69 13 ILE B O 1
ATOM 1493 N N . THR B 1 14 ? -9.57 16.578 -6.684 1 98.38 14 THR B N 1
ATOM 1494 C CA . THR B 1 14 ? -9.891 15.641 -7.754 1 98.38 14 THR B CA 1
ATOM 1495 C C . THR B 1 14 ? -8.727 14.688 -8.008 1 98.38 14 THR B C 1
ATOM 1497 O O . THR B 1 14 ? -7.59 14.984 -7.637 1 98.38 14 THR B O 1
ATOM 1500 N N . GLN B 1 15 ? -9.039 13.609 -8.664 1 97.38 15 GLN B N 1
ATOM 1501 C CA . GLN B 1 15 ? -8.016 12.641 -9.039 1 97.38 15 GLN B CA 1
ATOM 1502 C C . GLN B 1 15 ? -6.945 13.281 -9.914 1 97.38 15 GLN B C 1
ATOM 1504 O O . GLN B 1 15 ? -5.754 13.008 -9.758 1 97.38 15 GLN B O 1
ATOM 1509 N N . SER B 1 16 ? -7.375 14.102 -10.852 1 98 16 SER B N 1
ATOM 1510 C CA . SER B 1 16 ? -6.445 14.758 -11.766 1 98 16 SER B CA 1
ATOM 1511 C C . SER B 1 16 ? -5.508 15.695 -11.016 1 98 16 SER B C 1
ATOM 1513 O O . SER B 1 16 ? -4.312 15.766 -11.32 1 98 16 SER B O 1
ATOM 1515 N N . ALA B 1 17 ? -6.051 16.453 -10.055 1 98.69 17 ALA B N 1
ATOM 1516 C CA . ALA B 1 17 ? -5.23 17.344 -9.25 1 98.69 17 ALA B CA 1
ATOM 1517 C C . ALA B 1 17 ? -4.215 16.562 -8.422 1 98.69 17 ALA B C 1
ATOM 1519 O O . ALA B 1 17 ? -3.057 16.969 -8.305 1 98.69 17 ALA B O 1
ATOM 1520 N N . ILE B 1 18 ? -4.656 15.438 -7.867 1 98.75 18 ILE B N 1
ATOM 1521 C CA . ILE B 1 18 ? -3.771 14.586 -7.082 1 98.75 18 ILE B CA 1
ATOM 1522 C C . ILE B 1 18 ? -2.646 14.055 -7.969 1 98.75 18 ILE B C 1
ATOM 1524 O O . ILE B 1 18 ? -1.47 14.141 -7.609 1 98.75 18 ILE B O 1
ATOM 1528 N N . GLU B 1 19 ? -2.992 13.531 -9.109 1 98.19 19 GLU B N 1
ATOM 1529 C CA . GLU B 1 19 ? -2.016 12.938 -10.023 1 98.19 19 GLU B CA 1
ATOM 1530 C C . GLU B 1 19 ? -0.961 13.961 -10.438 1 98.19 19 GLU B C 1
ATOM 1532 O O . GLU B 1 19 ? 0.231 13.648 -10.469 1 98.19 19 GLU B O 1
ATOM 1537 N N . LYS B 1 20 ? -1.416 15.133 -10.797 1 98.75 20 LYS B N 1
ATOM 1538 C CA . LYS B 1 20 ? -0.491 16.188 -11.195 1 98.75 20 LYS B CA 1
ATOM 1539 C C . LYS B 1 20 ? 0.492 16.516 -10.07 1 98.75 20 LYS B C 1
ATOM 1541 O O . LYS B 1 20 ? 1.7 16.594 -10.297 1 98.75 20 LYS B O 1
ATOM 1546 N N . ARG B 1 21 ? -0.049 16.703 -8.875 1 98.88 21 ARG B N 1
ATOM 1547 C CA . ARG B 1 21 ? 0.798 17.047 -7.738 1 98.88 21 ARG B CA 1
ATOM 1548 C C . ARG B 1 21 ? 1.76 15.906 -7.406 1 98.88 21 ARG B C 1
ATOM 1550 O O . ARG B 1 21 ? 2.938 16.141 -7.129 1 98.88 21 ARG B O 1
ATOM 1557 N N . VAL B 1 22 ? 1.289 14.719 -7.445 1 98.81 22 VAL B N 1
ATOM 1558 C CA . VAL B 1 22 ? 2.09 13.531 -7.145 1 98.81 22 VAL B CA 1
ATOM 1559 C C . VAL B 1 22 ? 3.221 13.398 -8.164 1 98.81 22 VAL B C 1
ATOM 1561 O O . VAL B 1 22 ? 4.352 13.062 -7.801 1 98.81 22 VAL B O 1
ATOM 1564 N N . MET B 1 23 ? 2.908 13.656 -9.398 1 98.75 23 MET B N 1
ATOM 1565 C CA . MET B 1 23 ? 3.924 13.641 -10.453 1 98.75 23 MET B CA 1
ATOM 1566 C C . MET B 1 23 ? 5.023 14.656 -10.156 1 98.75 23 MET B C 1
ATOM 1568 O O . MET B 1 23 ? 6.211 14.344 -10.273 1 98.75 23 MET B O 1
ATOM 1572 N N . GLU B 1 24 ? 4.652 15.852 -9.781 1 98.88 24 GLU B N 1
ATOM 1573 C CA . GLU B 1 24 ? 5.613 16.906 -9.445 1 98.88 24 GLU B CA 1
ATOM 1574 C C . GLU B 1 24 ? 6.5 16.484 -8.273 1 98.88 24 GLU B C 1
ATOM 1576 O O . GLU B 1 24 ? 7.715 16.703 -8.305 1 98.88 24 GLU B O 1
ATOM 1581 N N . MET B 1 25 ? 5.926 15.914 -7.281 1 98.88 25 MET B N 1
ATOM 1582 C CA . MET B 1 25 ? 6.66 15.461 -6.102 1 98.88 25 MET B CA 1
ATOM 1583 C C . MET B 1 25 ? 7.629 14.344 -6.461 1 98.88 25 MET B C 1
ATOM 1585 O O . MET B 1 25 ? 8.773 14.336 -6.008 1 98.88 25 MET B O 1
ATOM 1589 N N . GLY B 1 26 ? 7.133 13.359 -7.25 1 98.81 26 GLY B N 1
ATOM 1590 C CA . GLY B 1 26 ? 7.988 12.266 -7.691 1 98.81 26 GLY B CA 1
ATOM 1591 C C . GLY B 1 26 ? 9.219 12.742 -8.438 1 98.81 26 GLY B C 1
ATOM 1592 O O . GLY B 1 26 ? 10.32 12.234 -8.219 1 98.81 26 GLY B O 1
ATOM 1593 N N . LYS B 1 27 ? 9.031 13.734 -9.312 1 98.69 27 LYS B N 1
ATOM 1594 C CA . LYS B 1 27 ? 10.141 14.312 -10.07 1 98.69 27 LYS B CA 1
ATOM 1595 C C . LYS B 1 27 ? 11.133 15 -9.141 1 98.69 27 LYS B C 1
ATOM 1597 O O . LYS B 1 27 ? 12.352 14.859 -9.312 1 98.69 27 LYS B O 1
ATOM 1602 N N . ALA B 1 28 ? 10.625 15.742 -8.172 1 98.88 28 ALA B N 1
ATOM 1603 C CA . ALA B 1 28 ? 11.492 16.422 -7.215 1 98.88 28 ALA B CA 1
ATOM 1604 C C . ALA B 1 28 ? 12.32 15.422 -6.418 1 98.88 28 ALA B C 1
ATOM 1606 O O . ALA B 1 28 ? 13.531 15.609 -6.25 1 98.88 28 ALA B O 1
ATOM 1607 N N . ILE B 1 29 ? 11.68 14.359 -5.938 1 98.88 29 ILE B N 1
ATOM 1608 C CA . ILE B 1 29 ? 12.359 13.32 -5.172 1 98.88 29 ILE B CA 1
ATOM 1609 C C . ILE B 1 29 ? 13.406 12.633 -6.047 1 98.88 29 ILE B C 1
ATOM 1611 O O . ILE B 1 29 ? 14.523 12.367 -5.602 1 98.88 29 ILE B O 1
ATOM 1615 N N . THR B 1 30 ? 13.031 12.336 -7.309 1 98.81 30 THR B N 1
ATOM 1616 C CA . THR B 1 30 ? 13.961 11.727 -8.258 1 98.81 30 THR B CA 1
ATOM 1617 C C . THR B 1 30 ? 15.234 12.555 -8.375 1 98.81 30 THR B C 1
ATOM 1619 O O . THR B 1 30 ? 16.344 12.016 -8.328 1 98.81 30 THR B O 1
ATOM 1622 N N . ASN B 1 31 ? 15.039 13.836 -8.492 1 98.69 31 ASN B N 1
ATOM 1623 C CA . ASN B 1 31 ? 16.172 14.742 -8.633 1 98.69 31 ASN B CA 1
ATOM 1624 C C . ASN B 1 31 ? 17 14.805 -7.352 1 98.69 31 ASN B C 1
ATOM 1626 O O . ASN B 1 31 ? 18.234 14.695 -7.391 1 98.69 31 ASN B O 1
ATOM 1630 N N . ASP B 1 32 ? 16.391 14.945 -6.227 1 98.69 32 ASP B N 1
ATOM 1631 C CA . ASP B 1 32 ? 17.047 15.148 -4.945 1 98.69 32 ASP B CA 1
ATOM 1632 C C . ASP B 1 32 ? 17.812 13.898 -4.52 1 98.69 32 ASP B C 1
ATOM 1634 O O . ASP B 1 32 ? 18.828 13.992 -3.816 1 98.69 32 ASP B O 1
ATOM 1638 N N . TYR B 1 33 ? 17.375 12.734 -4.996 1 98.69 33 TYR B N 1
ATOM 1639 C CA . TYR B 1 33 ? 17.953 11.492 -4.488 1 98.69 33 TYR B CA 1
ATOM 1640 C C . TYR B 1 33 ? 18.688 10.734 -5.59 1 98.69 33 TYR B C 1
ATOM 1642 O O . TYR B 1 33 ? 18.953 9.539 -5.461 1 98.69 33 TYR B O 1
ATOM 1650 N N . ASP B 1 34 ? 18.906 11.453 -6.707 1 98.06 34 ASP B N 1
ATOM 1651 C CA . ASP B 1 34 ? 19.688 10.844 -7.785 1 98.06 34 ASP B CA 1
ATOM 1652 C C . ASP B 1 34 ? 20.984 10.242 -7.258 1 98.06 34 ASP B C 1
ATOM 1654 O O . ASP B 1 34 ? 21.75 10.914 -6.559 1 98.06 34 ASP B O 1
ATOM 1658 N N . GLY B 1 35 ? 21.156 8.906 -7.477 1 97.81 35 GLY B N 1
ATOM 1659 C CA . GLY B 1 35 ? 22.391 8.219 -7.082 1 97.81 35 GLY B CA 1
ATOM 1660 C C . GLY B 1 35 ? 22.391 7.805 -5.625 1 97.81 35 GLY B C 1
ATOM 1661 O O . GLY B 1 35 ? 23.391 7.277 -5.129 1 97.81 35 GLY B O 1
ATOM 1662 N N . LYS B 1 36 ? 21.281 7.953 -4.867 1 98.25 36 LYS B N 1
ATOM 1663 C CA . LYS B 1 36 ? 21.312 7.738 -3.424 1 98.25 36 LYS B CA 1
ATOM 1664 C C . LYS B 1 36 ? 20.594 6.445 -3.047 1 98.25 36 LYS B C 1
ATOM 1666 O O . LYS B 1 36 ? 20.734 5.957 -1.924 1 98.25 36 LYS B O 1
ATOM 1671 N N . ASN B 1 37 ? 19.766 5.852 -3.939 1 97.75 37 ASN B N 1
ATOM 1672 C CA . ASN B 1 37 ? 19.062 4.59 -3.715 1 97.75 37 ASN B CA 1
ATOM 1673 C C . ASN B 1 37 ? 18.359 4.574 -2.361 1 97.75 37 ASN B C 1
ATOM 1675 O O . ASN B 1 37 ? 18.625 3.699 -1.532 1 97.75 37 ASN B O 1
ATOM 1679 N N . PRO B 1 38 ? 17.438 5.438 -2.107 1 98.81 38 PRO B N 1
ATOM 1680 C CA . PRO B 1 38 ? 16.828 5.586 -0.789 1 98.81 38 PRO B CA 1
ATOM 1681 C C . PRO B 1 38 ? 15.922 4.406 -0.426 1 98.81 38 PRO B C 1
ATOM 1683 O O . PRO B 1 38 ? 15.602 3.58 -1.285 1 98.81 38 PRO B O 1
ATOM 1686 N N . VAL B 1 39 ? 15.617 4.293 0.858 1 98.69 39 VAL B N 1
ATOM 1687 C CA . VAL B 1 39 ? 14.539 3.455 1.369 1 98.69 39 VAL B CA 1
ATOM 1688 C C . VAL B 1 39 ? 13.281 4.301 1.574 1 98.69 39 VAL B C 1
ATOM 1690 O O . VAL B 1 39 ? 13.297 5.277 2.326 1 98.69 39 VAL B O 1
ATOM 1693 N N . ILE B 1 40 ? 12.25 3.973 0.842 1 98.81 40 ILE B N 1
ATOM 1694 C CA . ILE B 1 40 ? 10.961 4.645 0.981 1 98.81 40 ILE B CA 1
ATOM 1695 C C . ILE B 1 40 ? 10.062 3.842 1.916 1 98.81 40 ILE B C 1
ATOM 1697 O O . ILE B 1 40 ? 9.812 2.656 1.683 1 98.81 40 ILE B O 1
ATOM 1701 N N . ILE B 1 41 ? 9.602 4.445 2.963 1 98.44 41 ILE B N 1
ATOM 1702 C CA . ILE B 1 41 ? 8.773 3.771 3.957 1 98.44 41 ILE B CA 1
ATOM 1703 C C . ILE B 1 41 ? 7.379 4.395 3.973 1 98.44 41 ILE B C 1
ATOM 1705 O O . ILE B 1 41 ? 7.223 5.57 4.305 1 98.44 41 ILE B O 1
ATOM 1709 N N . GLY B 1 42 ? 6.418 3.611 3.605 1 98.19 42 GLY B N 1
ATOM 1710 C CA . GLY B 1 42 ? 5.035 4.055 3.67 1 98.19 42 GLY B CA 1
ATOM 1711 C C . GLY B 1 42 ? 4.379 3.773 5.012 1 98.19 42 GLY B C 1
ATOM 1712 O O . GLY B 1 42 ? 4.535 2.686 5.566 1 98.19 42 GLY B O 1
ATOM 1713 N N . VAL B 1 43 ? 3.689 4.684 5.535 1 97 43 VAL B N 1
ATOM 1714 C CA . VAL B 1 43 ? 2.979 4.52 6.801 1 97 43 VAL B CA 1
ATOM 1715 C C . VAL B 1 43 ? 1.551 4.047 6.531 1 97 43 VAL B C 1
ATOM 1717 O O . VAL B 1 43 ? 0.736 4.797 5.988 1 97 43 VAL B O 1
ATOM 1720 N N . LEU B 1 44 ? 1.279 2.865 6.91 1 96.12 44 LEU B N 1
ATOM 1721 C CA . LEU B 1 44 ? -0.014 2.236 6.664 1 96.12 44 LEU B CA 1
ATOM 1722 C C . LEU B 1 44 ? -1.011 2.594 7.762 1 96.12 44 LEU B C 1
ATOM 1724 O O . LEU B 1 44 ? -0.614 2.969 8.867 1 96.12 44 LEU B O 1
ATOM 1728 N N . ASN B 1 45 ? -2.242 2.58 7.5 1 95.19 45 ASN B N 1
ATOM 1729 C CA . ASN B 1 45 ? -2.842 2.043 6.285 1 95.19 45 ASN B CA 1
ATOM 1730 C C . ASN B 1 45 ? -3.105 3.139 5.254 1 95.19 45 ASN B C 1
ATOM 1732 O O . ASN B 1 45 ? -3.412 2.85 4.098 1 95.19 45 ASN B O 1
ATOM 1736 N N . GLY B 1 46 ? -2.938 4.355 5.555 1 97 46 GLY B N 1
ATOM 1737 C CA . GLY B 1 46 ? -3.465 5.461 4.773 1 97 46 GLY B CA 1
ATOM 1738 C C . GLY B 1 46 ? -2.615 5.797 3.564 1 97 46 GLY B C 1
ATOM 1739 O O . GLY B 1 46 ? -3.141 6.203 2.523 1 97 46 GLY B O 1
ATOM 1740 N N . ALA B 1 47 ? -1.439 5.605 3.619 1 98.19 47 ALA B N 1
ATOM 1741 C CA . ALA B 1 47 ? -0.519 6.184 2.645 1 98.19 47 ALA B CA 1
ATOM 1742 C C . ALA B 1 47 ? -0.365 5.277 1.428 1 98.19 47 ALA B C 1
ATOM 1744 O O . ALA B 1 47 ? 0.312 5.633 0.461 1 98.19 47 ALA B O 1
ATOM 1745 N N . TYR B 1 48 ? -1.001 4.141 1.399 1 98.5 48 TYR B N 1
ATOM 1746 C CA . TYR B 1 48 ? -0.676 3.133 0.396 1 98.5 48 TYR B CA 1
ATOM 1747 C C . TYR B 1 48 ? -0.999 3.635 -1.007 1 98.5 48 TYR B C 1
ATOM 1749 O O . TYR B 1 48 ? -0.233 3.406 -1.946 1 98.5 48 TYR B O 1
ATOM 1757 N N . MET B 1 49 ? -2.127 4.309 -1.158 1 98.69 49 MET B N 1
ATOM 1758 C CA . MET B 1 49 ? -2.498 4.777 -2.49 1 98.69 49 MET B CA 1
ATOM 1759 C C . MET B 1 49 ? -1.573 5.898 -2.951 1 98.69 49 MET B C 1
ATOM 1761 O O . MET B 1 49 ? -1.117 5.902 -4.094 1 98.69 49 MET B O 1
ATOM 1765 N N . PHE B 1 50 ? -1.311 6.773 -2.014 1 98.88 50 PHE B N 1
ATOM 1766 C CA . PHE B 1 50 ? -0.402 7.879 -2.291 1 98.88 50 PHE B CA 1
ATOM 1767 C C . PHE B 1 50 ? 0.982 7.363 -2.664 1 98.88 50 PHE B C 1
ATOM 1769 O O . PHE B 1 50 ? 1.546 7.762 -3.686 1 98.88 50 PHE B O 1
ATOM 1776 N N . LEU B 1 51 ? 1.528 6.445 -1.891 1 98.88 51 LEU B N 1
ATOM 1777 C CA . LEU B 1 51 ? 2.859 5.906 -2.145 1 98.88 51 LEU B CA 1
ATOM 1778 C C . LEU B 1 51 ? 2.893 5.141 -3.463 1 98.88 51 LEU B C 1
ATOM 1780 O O . LEU B 1 51 ? 3.875 5.215 -4.203 1 98.88 51 LEU B O 1
ATOM 1784 N N . ALA B 1 52 ? 1.853 4.379 -3.744 1 98.75 52 ALA B N 1
ATOM 1785 C CA . ALA B 1 52 ? 1.8 3.646 -5.004 1 98.75 52 ALA B CA 1
ATOM 1786 C C . ALA B 1 52 ? 1.914 4.594 -6.195 1 98.75 52 ALA B C 1
ATOM 1788 O O . ALA B 1 52 ? 2.727 4.375 -7.098 1 98.75 52 ALA B O 1
ATOM 1789 N N . ASP B 1 53 ? 1.108 5.652 -6.207 1 98.75 53 ASP B N 1
ATOM 1790 C CA . ASP B 1 53 ? 1.141 6.609 -7.309 1 98.75 53 ASP B CA 1
ATOM 1791 C C . ASP B 1 53 ? 2.473 7.359 -7.348 1 98.75 53 ASP B C 1
ATOM 1793 O O . ASP B 1 53 ? 3.049 7.555 -8.422 1 98.75 53 ASP B O 1
ATOM 1797 N N . LEU B 1 54 ? 2.936 7.77 -6.188 1 98.94 54 LEU B N 1
ATOM 1798 C CA . LEU B 1 54 ? 4.207 8.477 -6.086 1 98.94 54 LEU B CA 1
ATOM 1799 C C . LEU B 1 54 ? 5.348 7.617 -6.629 1 98.94 54 LEU B C 1
ATOM 1801 O O . LEU B 1 54 ? 6.223 8.117 -7.344 1 98.94 54 LEU B O 1
ATOM 1805 N N . SER B 1 55 ? 5.359 6.336 -6.266 1 98.69 55 SER B N 1
ATOM 1806 C CA . SER B 1 55 ? 6.387 5.391 -6.68 1 98.69 55 SER B CA 1
ATOM 1807 C C . SER B 1 55 ? 6.562 5.391 -8.195 1 98.69 55 SER B C 1
ATOM 1809 O O . SER B 1 55 ? 7.684 5.336 -8.695 1 98.69 55 SER B O 1
ATOM 1811 N N . LYS B 1 56 ? 5.484 5.508 -8.891 1 97.94 56 LYS B N 1
ATOM 1812 C CA . LYS B 1 56 ? 5.504 5.422 -10.352 1 97.94 56 LYS B CA 1
ATOM 1813 C C . LYS B 1 56 ? 6.234 6.609 -10.961 1 97.94 56 LYS B C 1
ATOM 1815 O O . LYS B 1 56 ? 6.668 6.555 -12.117 1 97.94 56 LYS B O 1
ATOM 1820 N N . PHE B 1 57 ? 6.336 7.672 -10.203 1 98.5 57 PHE B N 1
ATOM 1821 C CA . PHE B 1 57 ? 6.961 8.875 -10.734 1 98.5 57 PHE B CA 1
ATOM 1822 C C . PHE B 1 57 ? 8.367 9.047 -10.172 1 98.5 57 PHE B C 1
ATOM 1824 O O . PHE B 1 57 ? 9.07 9.992 -10.531 1 98.5 57 PHE B O 1
ATOM 1831 N N . ILE B 1 58 ? 8.789 8.188 -9.234 1 98.62 58 ILE B N 1
ATOM 1832 C CA . ILE B 1 58 ? 10.164 8.18 -8.742 1 98.62 58 ILE B CA 1
ATOM 1833 C C . ILE B 1 58 ? 11.047 7.355 -9.68 1 98.62 58 ILE B C 1
ATOM 1835 O O . ILE B 1 58 ? 10.969 6.125 -9.688 1 98.62 58 ILE B O 1
ATOM 1839 N N . GLY B 1 59 ? 11.945 8.023 -10.422 1 97.56 59 GLY B N 1
ATOM 1840 C CA . GLY B 1 59 ? 12.664 7.418 -11.531 1 97.56 59 GLY B CA 1
ATOM 1841 C C . GLY B 1 59 ? 14.047 6.922 -11.148 1 97.56 59 GLY B C 1
ATOM 1842 O O . GLY B 1 59 ? 14.93 6.805 -12 1 97.56 59 GLY B O 1
ATOM 1843 N N . ILE B 1 60 ? 14.32 6.738 -9.875 1 98.12 60 ILE B N 1
ATOM 1844 C CA . ILE B 1 60 ? 15.602 6.238 -9.406 1 98.12 60 ILE B CA 1
ATOM 1845 C C . ILE B 1 60 ? 15.406 4.914 -8.672 1 98.12 60 ILE B C 1
ATOM 1847 O O . ILE B 1 60 ? 14.312 4.621 -8.188 1 98.12 60 ILE B O 1
ATOM 1851 N N . PRO B 1 61 ? 16.453 4.023 -8.641 1 98.25 61 PRO B N 1
ATOM 1852 C CA . PRO B 1 61 ? 16.344 2.818 -7.812 1 98.25 61 PRO B CA 1
ATOM 1853 C C . PRO B 1 61 ? 16.031 3.131 -6.352 1 98.25 61 PRO B C 1
ATOM 1855 O O . PRO B 1 61 ? 16.609 4.062 -5.781 1 98.25 61 PRO B O 1
ATOM 1858 N N . ALA B 1 62 ? 15.125 2.441 -5.789 1 98.56 62 ALA B N 1
ATOM 1859 C CA . ALA B 1 62 ? 14.734 2.617 -4.395 1 98.56 62 ALA B CA 1
ATOM 1860 C C . ALA B 1 62 ? 14.18 1.32 -3.809 1 98.56 62 ALA B C 1
ATOM 1862 O O . ALA B 1 62 ? 13.695 0.46 -4.547 1 98.56 62 ALA B O 1
ATOM 1863 N N . GLU B 1 63 ? 14.344 1.133 -2.576 1 98.31 63 GLU B N 1
ATOM 1864 C CA . GLU B 1 63 ? 13.625 0.105 -1.83 1 98.31 63 GLU B CA 1
ATOM 1865 C C . GLU B 1 63 ? 12.344 0.661 -1.221 1 98.31 63 GLU B C 1
ATOM 1867 O O . GLU B 1 63 ? 12.297 1.824 -0.815 1 98.31 63 GLU B O 1
ATOM 1872 N N . VAL B 1 64 ? 11.305 -0.135 -1.232 1 98.31 64 VAL B N 1
ATOM 1873 C CA . VAL B 1 64 ? 10.016 0.28 -0.675 1 98.31 64 VAL B CA 1
ATOM 1874 C C . VAL B 1 64 ? 9.617 -0.663 0.458 1 98.31 64 VAL B C 1
ATOM 1876 O O . VAL B 1 64 ? 9.672 -1.885 0.303 1 98.31 64 VAL B O 1
ATOM 1879 N N . SER B 1 65 ? 9.32 -0.141 1.587 1 97.06 65 SER B N 1
ATOM 1880 C CA . SER B 1 65 ? 8.852 -0.876 2.758 1 97.06 65 SER B CA 1
ATOM 1881 C C . SER B 1 65 ? 7.676 -0.172 3.418 1 97.06 65 SER B C 1
ATOM 1883 O O . SER B 1 65 ? 7.281 0.917 2.996 1 97.06 65 SER B O 1
ATOM 1885 N N . PHE B 1 66 ? 7.078 -0.889 4.363 1 96.81 66 PHE B N 1
ATOM 1886 C CA . PHE B 1 66 ? 5.879 -0.359 5.004 1 96.81 66 PHE B CA 1
ATOM 1887 C C . PHE B 1 66 ? 5.922 -0.593 6.508 1 96.81 66 PHE B C 1
ATOM 1889 O O . PHE B 1 66 ? 6.48 -1.588 6.973 1 96.81 66 PHE B O 1
ATOM 1896 N N . ILE B 1 67 ? 5.297 0.379 7.184 1 95.31 67 ILE B N 1
ATOM 1897 C CA . ILE B 1 67 ? 5.164 0.226 8.633 1 95.31 67 ILE B CA 1
ATOM 1898 C C . ILE B 1 67 ? 3.754 0.629 9.062 1 95.31 67 ILE B C 1
ATOM 1900 O O . ILE B 1 67 ? 3.064 1.361 8.352 1 95.31 67 ILE B O 1
ATOM 1904 N N . LYS B 1 68 ? 3.352 0.024 10.172 1 92.5 68 LYS B N 1
ATOM 1905 C CA . LYS B 1 68 ? 2.17 0.482 10.898 1 92.5 68 LYS B CA 1
ATOM 1906 C C . LYS B 1 68 ? 2.561 1.152 12.211 1 92.5 68 LYS B C 1
ATOM 1908 O O . LYS B 1 68 ? 3.57 0.795 12.82 1 92.5 68 LYS B O 1
ATOM 1913 N N . ILE B 1 69 ? 1.82 2.184 12.5 1 88.12 69 ILE B N 1
ATOM 1914 C CA . ILE B 1 69 ? 1.988 2.805 13.812 1 88.12 69 ILE B CA 1
ATOM 1915 C C . ILE B 1 69 ? 0.833 2.404 14.727 1 88.12 69 ILE B C 1
ATOM 1917 O O . ILE B 1 69 ? -0.335 2.596 14.383 1 88.12 69 ILE B O 1
ATOM 1921 N N . SER B 1 70 ? 1.106 1.688 15.766 1 80.19 70 SER B N 1
ATOM 1922 C CA . SER B 1 70 ? 0.095 1.255 16.719 1 80.19 70 SER B CA 1
ATOM 1923 C C . SER B 1 70 ? 0.213 2.021 18.031 1 80.19 70 SER B C 1
ATOM 1925 O O . SER B 1 70 ? 1.309 2.43 18.422 1 80.19 70 SER B O 1
ATOM 1927 N N . SER B 1 71 ? -1.009 2.311 18.578 1 72.81 71 SER B N 1
ATOM 1928 C CA . SER B 1 71 ? -1.024 2.936 19.891 1 72.81 71 SER B CA 1
ATOM 1929 C C . SER B 1 71 ? -1.238 1.9 21 1 72.81 71 SER B C 1
ATOM 1931 O O . SER B 1 71 ? -2.012 0.956 20.828 1 72.81 71 SER B O 1
ATOM 1933 N N . TYR B 1 72 ? -0.25 1.642 21.906 1 63.53 72 TYR B N 1
ATOM 1934 C CA . TYR B 1 72 ? -0.482 0.704 23 1 63.53 72 TYR B CA 1
ATOM 1935 C C . TYR B 1 72 ? -0.398 1.407 24.359 1 63.53 72 TYR B C 1
ATOM 1937 O O . TYR B 1 72 ? 0.278 2.43 24.484 1 63.53 72 TYR B O 1
ATOM 1945 N N . GLN B 1 73 ? -1.332 0.959 25.219 1 58.16 73 GLN B N 1
ATOM 1946 C CA . GLN B 1 73 ? -1.357 1.479 26.578 1 58.16 73 GLN B CA 1
ATOM 1947 C C . GLN B 1 73 ? -0.067 1.141 27.312 1 58.16 73 GLN B C 1
ATOM 1949 O O . GLN B 1 73 ? 0.309 -0.029 27.422 1 58.16 73 GLN B O 1
ATOM 1954 N N . GLY B 1 74 ? 0.899 2.029 27.5 1 53.81 74 GLY B N 1
ATOM 1955 C CA . GLY B 1 74 ? 2.107 1.79 28.266 1 53.81 74 GLY B CA 1
ATOM 1956 C C . GLY B 1 74 ? 1.828 1.417 29.703 1 53.81 74 GLY B C 1
ATOM 1957 O O . GLY B 1 74 ? 0.678 1.444 30.156 1 53.81 74 GLY B O 1
ATOM 1958 N N . GLU B 1 75 ? 2.824 0.47 30.219 1 52.5 75 GLU B N 1
ATOM 1959 C CA . GLU B 1 75 ? 2.699 0.047 31.609 1 52.5 75 GLU B CA 1
ATOM 1960 C C . GLU B 1 75 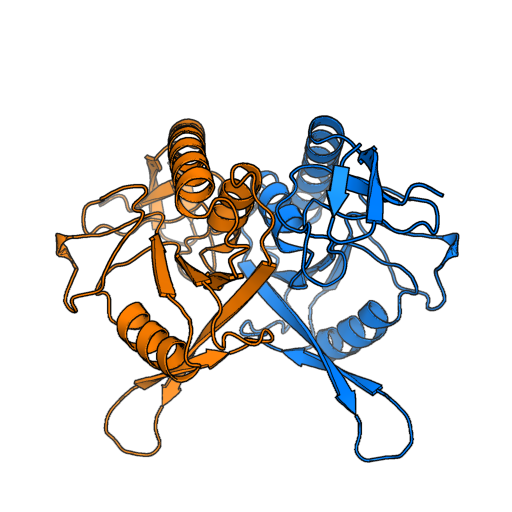? 2.371 1.228 32.531 1 52.5 75 GLU B C 1
ATOM 1962 O O . GLU B 1 75 ? 1.673 1.07 33.531 1 52.5 75 GLU B O 1
ATOM 1967 N N . THR B 1 76 ? 3.24 2.232 32.406 1 48.69 76 THR B N 1
ATOM 1968 C CA . THR B 1 76 ? 2.984 3.312 33.375 1 48.69 76 THR B CA 1
ATOM 1969 C C . THR B 1 76 ? 1.82 4.18 32.906 1 48.69 76 THR B C 1
ATOM 1971 O O . THR B 1 76 ? 1.515 4.223 31.703 1 48.69 76 THR B O 1
ATOM 1974 N N . SER B 1 77 ? 1.041 4.668 33.844 1 47.97 77 SER B N 1
ATOM 1975 C CA . SER B 1 77 ? -0.116 5.551 33.75 1 47.97 77 SER B CA 1
ATOM 1976 C C . SER B 1 77 ? 0.052 6.57 32.625 1 47.97 77 SER B C 1
ATOM 1978 O O . SER B 1 77 ? -0.849 7.371 32.375 1 47.97 77 SER B O 1
ATOM 1980 N N . THR B 1 78 ? 1.237 6.797 32.062 1 54.31 78 THR B N 1
ATOM 1981 C CA . THR B 1 78 ? 1.594 8.062 31.453 1 54.31 78 THR B CA 1
ATOM 1982 C C . THR B 1 78 ? 1.14 8.102 30 1 54.31 78 THR B C 1
ATOM 1984 O O . THR B 1 78 ? 1.307 9.109 29.312 1 54.31 78 THR B O 1
ATOM 1987 N N . GLY B 1 79 ? 0.228 7.215 29.453 1 61.97 79 GLY B N 1
ATOM 1988 C CA . GLY B 1 79 ? -0.435 7.586 28.219 1 61.97 79 GLY B CA 1
ATOM 1989 C C . GLY B 1 79 ? -0.11 6.656 27.062 1 61.97 79 GLY B C 1
ATOM 1990 O O . GLY B 1 79 ? 0.592 5.656 27.25 1 61.97 79 GLY B O 1
ATOM 1991 N N . LYS B 1 80 ? -0.7 6.723 26.047 1 65.75 80 LYS B N 1
ATOM 1992 C CA . LYS B 1 80 ? -0.605 5.926 24.828 1 65.75 80 LYS B CA 1
ATOM 1993 C C . LYS B 1 80 ? 0.734 6.148 24.141 1 65.75 80 LYS B C 1
ATOM 1995 O O . LYS B 1 80 ? 1.142 7.289 23.906 1 65.75 80 LYS B O 1
ATOM 2000 N N . VAL B 1 81 ? 1.541 4.961 24.141 1 69.62 81 VAL B N 1
ATOM 2001 C CA . VAL B 1 81 ? 2.82 4.98 23.438 1 69.62 81 VAL B CA 1
ATOM 2002 C C . VAL B 1 81 ? 2.635 4.473 22.016 1 69.62 81 VAL B C 1
ATOM 2004 O O . VAL B 1 81 ? 1.867 3.539 21.781 1 69.62 81 VAL B O 1
ATOM 2007 N N . LYS B 1 82 ? 3.242 5.164 21.031 1 81.19 82 LYS B N 1
ATOM 2008 C CA . LYS B 1 82 ? 3.182 4.773 19.625 1 81.19 82 LYS B CA 1
ATOM 2009 C C . LYS B 1 82 ? 4.398 3.939 19.234 1 81.19 82 LYS B C 1
ATOM 2011 O O . LYS B 1 82 ? 5.531 4.293 19.562 1 81.19 82 LYS B O 1
ATOM 2016 N N . LYS B 1 83 ? 4.148 2.686 18.734 1 81.94 83 LYS B N 1
ATOM 2017 C CA . LYS B 1 83 ? 5.219 1.797 18.297 1 81.94 83 LYS B CA 1
ATOM 2018 C C . LYS B 1 83 ? 5.105 1.506 16.797 1 81.94 83 LYS B C 1
ATOM 2020 O O . LYS B 1 83 ? 4.004 1.344 16.281 1 81.94 83 LYS B O 1
ATOM 2025 N N . MET B 1 84 ? 6.277 1.45 16.219 1 81.25 84 MET B N 1
ATOM 2026 C CA . MET B 1 84 ? 6.383 1.094 14.805 1 81.25 84 MET B CA 1
ATOM 2027 C C . MET B 1 84 ? 6.402 -0.42 14.625 1 81.25 84 MET B C 1
ATOM 2029 O O . MET B 1 84 ? 7.133 -1.123 15.328 1 81.25 84 MET B O 1
ATOM 2033 N N . LEU B 1 85 ? 5.586 -0.881 13.703 1 80.31 85 LEU B N 1
ATOM 2034 C CA . LEU B 1 85 ? 5.523 -2.311 13.406 1 80.31 85 LEU B CA 1
ATOM 2035 C C . LEU B 1 85 ? 5.777 -2.576 11.93 1 80.31 85 LEU B C 1
ATOM 2037 O O . LEU B 1 85 ? 5.293 -1.837 11.07 1 80.31 85 LEU B O 1
ATOM 2041 N N . GLY B 1 86 ? 6.672 -3.611 11.695 1 83.69 86 GLY B N 1
ATOM 2042 C CA . GLY B 1 86 ? 6.723 -4.121 10.328 1 83.69 86 GLY B CA 1
ATOM 2043 C C . GLY B 1 86 ? 7.977 -3.703 9.586 1 83.69 86 GLY B C 1
ATOM 2044 O O . GLY B 1 86 ? 8.195 -4.113 8.445 1 83.69 86 GLY B O 1
ATOM 2045 N N . LEU B 1 87 ? 8.805 -2.949 10.281 1 87.69 87 LEU B N 1
ATOM 2046 C CA . LEU B 1 87 ? 10.016 -2.541 9.578 1 87.69 87 LEU B CA 1
ATOM 2047 C C . LEU B 1 87 ? 10.938 -3.732 9.352 1 87.69 87 LEU B C 1
ATOM 2049 O O . LEU B 1 87 ? 11.398 -4.359 10.312 1 87.69 87 LEU B O 1
ATOM 2053 N N . ASP B 1 88 ? 11.242 -4.043 8.133 1 87.38 88 ASP B N 1
ATOM 2054 C CA . ASP B 1 88 ? 12.031 -5.23 7.824 1 87.38 88 ASP B CA 1
ATOM 2055 C C . ASP B 1 88 ? 13.305 -4.867 7.062 1 87.38 88 ASP B C 1
ATOM 2057 O O . ASP B 1 88 ? 13.977 -5.738 6.512 1 87.38 88 ASP B O 1
ATOM 2061 N N . THR B 1 89 ? 13.57 -3.635 6.922 1 91.69 89 THR B N 1
ATOM 2062 C CA . THR B 1 89 ? 14.742 -3.16 6.191 1 91.69 89 THR B CA 1
ATOM 2063 C C . THR B 1 89 ? 15.734 -2.49 7.137 1 91.69 89 THR B C 1
ATOM 2065 O O . THR B 1 89 ? 15.336 -1.742 8.031 1 91.69 89 THR B O 1
ATOM 2068 N N . ASP B 1 90 ? 17.031 -2.787 6.973 1 95.19 90 ASP B N 1
ATOM 2069 C CA . ASP B 1 90 ? 18.078 -2.102 7.719 1 95.19 90 ASP B CA 1
ATOM 2070 C C . ASP B 1 90 ? 18.234 -0.659 7.242 1 95.19 90 ASP B C 1
ATOM 2072 O O . ASP B 1 90 ? 18.438 -0.41 6.055 1 95.19 90 ASP B O 1
ATOM 2076 N N . LEU B 1 91 ? 18.219 0.288 8.195 1 98.06 91 LEU B N 1
ATOM 2077 C CA . LEU B 1 91 ? 18.219 1.699 7.824 1 98.06 91 LEU B CA 1
ATOM 2078 C C . LEU B 1 91 ? 19.578 2.33 8.117 1 98.06 91 LEU B C 1
ATOM 2080 O O . LEU B 1 91 ? 19.797 3.504 7.809 1 98.06 91 LEU B O 1
ATOM 2084 N N . GLN B 1 92 ? 20.484 1.542 8.695 1 98.5 92 GLN B N 1
ATOM 2085 C CA . GLN B 1 92 ? 21.797 2.084 9.031 1 98.5 92 GLN B CA 1
ATOM 2086 C C . GLN B 1 92 ? 22.484 2.689 7.805 1 98.5 92 GLN B C 1
ATOM 2088 O O . GLN B 1 92 ? 22.641 2.018 6.785 1 98.5 92 GLN B O 1
ATOM 2093 N N . ASP B 1 93 ? 22.844 3.957 7.84 1 98.56 93 ASP B N 1
ATOM 2094 C CA . ASP B 1 93 ? 23.594 4.715 6.844 1 98.56 93 ASP B CA 1
ATOM 2095 C C . ASP B 1 93 ? 22.828 4.816 5.535 1 98.56 93 ASP B C 1
ATOM 2097 O O . ASP B 1 93 ? 23.406 5.039 4.473 1 98.56 93 ASP B O 1
ATOM 2101 N N . ARG B 1 94 ? 21.516 4.566 5.578 1 98.62 94 ARG B N 1
ATOM 2102 C CA . ARG B 1 94 ? 20.656 4.668 4.398 1 98.62 94 ARG B CA 1
ATOM 2103 C C . ARG B 1 94 ? 19.938 6.012 4.367 1 98.62 94 ARG B C 1
ATOM 2105 O O . ARG B 1 94 ? 19.719 6.633 5.41 1 98.62 94 ARG B O 1
ATOM 2112 N N . HIS B 1 95 ? 19.641 6.52 3.172 1 98.88 95 HIS B N 1
ATOM 2113 C CA . HIS B 1 95 ? 18.734 7.652 3.006 1 98.88 95 HIS B CA 1
ATOM 2114 C C . HIS B 1 95 ? 17.266 7.203 3.047 1 98.88 95 HIS B C 1
ATOM 2116 O O . HIS B 1 95 ? 16.859 6.332 2.273 1 98.88 95 HIS B O 1
ATOM 2122 N N . VAL B 1 96 ? 16.5 7.801 3.963 1 98.75 96 VAL B N 1
ATOM 2123 C CA . VAL B 1 96 ? 15.164 7.301 4.227 1 98.75 96 VAL B CA 1
ATOM 2124 C C . VAL B 1 96 ? 14.133 8.375 3.879 1 98.75 96 VAL B C 1
ATOM 2126 O O . VAL B 1 96 ? 14.312 9.547 4.215 1 98.75 96 VAL B O 1
ATOM 2129 N N . LEU B 1 97 ? 13.141 8.039 3.119 1 98.81 97 LEU B N 1
ATOM 2130 C CA . LEU B 1 97 ? 11.945 8.844 2.881 1 98.81 97 LEU B CA 1
ATOM 2131 C C . LEU B 1 97 ? 10.734 8.242 3.59 1 98.81 97 LEU B C 1
ATOM 2133 O O . LEU B 1 97 ? 10.383 7.086 3.346 1 98.81 97 LEU B O 1
ATOM 2137 N N . ILE B 1 98 ? 10.141 8.961 4.457 1 98.5 98 ILE B N 1
ATOM 2138 C CA . ILE B 1 98 ? 8.922 8.539 5.129 1 98.5 98 ILE B CA 1
ATOM 2139 C C . ILE B 1 98 ? 7.707 9.133 4.422 1 98.5 98 ILE B C 1
ATOM 2141 O O . ILE B 1 98 ? 7.602 10.359 4.277 1 98.5 98 ILE B O 1
ATOM 2145 N N . VAL B 1 99 ? 6.793 8.328 3.973 1 98.75 99 VAL B N 1
ATOM 2146 C CA . VAL B 1 99 ? 5.637 8.766 3.199 1 98.75 99 VAL B CA 1
ATOM 2147 C C . VAL B 1 99 ? 4.367 8.602 4.035 1 98.75 99 VAL B C 1
ATOM 2149 O O . VAL B 1 99 ? 4.012 7.492 4.434 1 98.75 99 VAL B O 1
ATOM 2152 N N . GLU B 1 100 ? 3.67 9.695 4.289 1 97.75 100 GLU B N 1
ATOM 2153 C CA . GLU B 1 100 ? 2.451 9.766 5.086 1 97.75 100 GLU B CA 1
ATOM 2154 C C . GLU B 1 100 ? 1.291 10.336 4.273 1 97.75 100 GLU B C 1
ATOM 2156 O O . GLU B 1 100 ? 1.499 11.156 3.373 1 97.75 100 GLU B O 1
ATOM 2161 N N . ASP B 1 101 ? 0.103 9.883 4.625 1 98.19 101 ASP B N 1
ATOM 2162 C CA . ASP B 1 101 ? -1.057 10.406 3.908 1 98.19 101 ASP B CA 1
ATOM 2163 C C . ASP B 1 101 ? -1.419 11.812 4.398 1 98.19 101 ASP B C 1
ATOM 2165 O O . ASP B 1 101 ? -1.701 12.695 3.592 1 98.19 101 ASP B O 1
ATOM 2169 N N . ILE B 1 102 ? -1.391 11.969 5.738 1 98.25 102 ILE B N 1
ATOM 2170 C CA . ILE B 1 102 ? -1.812 13.266 6.25 1 98.25 102 ILE B CA 1
ATOM 2171 C C . ILE B 1 102 ? -1.104 13.555 7.574 1 98.25 102 ILE B C 1
ATOM 2173 O O . ILE B 1 102 ? -0.938 12.656 8.406 1 98.25 102 ILE B O 1
ATOM 2177 N N . VAL B 1 103 ? -0.581 14.781 7.758 1 96.94 103 VAL B N 1
ATOM 2178 C CA . VAL B 1 103 ? -0.03 15.266 9.016 1 96.94 103 VAL B CA 1
ATOM 2179 C C . VAL B 1 103 ? -0.969 16.312 9.625 1 96.94 103 VAL B C 1
ATOM 2181 O O . VAL B 1 103 ? -1.124 17.406 9.078 1 96.94 103 VAL B O 1
ATOM 2184 N N . ASP B 1 104 ? -1.531 15.938 10.688 1 95.06 104 ASP B N 1
ATOM 2185 C CA . ASP B 1 104 ? -2.43 16.812 11.438 1 95.06 104 ASP B CA 1
ATOM 2186 C C . ASP B 1 104 ? -1.696 17.5 12.578 1 95.06 104 ASP B C 1
ATOM 2188 O O . ASP B 1 104 ? -1.081 18.562 12.383 1 95.06 104 ASP B O 1
ATOM 2192 N N . THR B 1 105 ? -1.659 16.844 13.789 1 93.12 105 THR B N 1
ATOM 2193 C CA . THR B 1 105 ? -1.001 17.453 14.938 1 93.12 105 THR B CA 1
ATOM 2194 C C . THR B 1 105 ? 0.507 17.234 14.883 1 93.12 105 THR B C 1
ATOM 2196 O O . THR B 1 105 ? 1.27 17.922 15.562 1 93.12 105 THR B O 1
ATOM 2199 N N . GLY B 1 106 ? 0.88 16.297 14.156 1 93.25 106 GLY B N 1
ATOM 2200 C CA . GLY B 1 106 ? 2.295 15.992 14.016 1 93.25 106 GLY B CA 1
ATOM 2201 C C . GLY B 1 106 ? 2.793 15.008 15.062 1 93.25 106 GLY B C 1
ATOM 2202 O O . GLY B 1 106 ? 3.945 14.57 15.008 1 93.25 106 GLY B O 1
ATOM 2203 N N . LEU B 1 107 ? 1.963 14.547 15.938 1 90 107 LEU B N 1
ATOM 2204 C CA . LEU B 1 107 ? 2.371 13.719 17.062 1 90 107 LEU B CA 1
ATOM 2205 C C . LEU B 1 107 ? 2.885 12.359 16.594 1 90 107 LEU B C 1
ATOM 2207 O O . LEU B 1 107 ? 3.951 11.914 17.016 1 90 107 LEU B O 1
ATOM 2211 N N . SER B 1 108 ? 2.156 11.75 15.672 1 88.81 108 SER B N 1
ATOM 2212 C CA . SER B 1 108 ? 2.572 10.453 15.148 1 88.81 108 SER B CA 1
ATOM 2213 C C . SER B 1 108 ? 3.932 10.539 14.461 1 88.81 108 SER B C 1
ATOM 2215 O O . SER B 1 108 ? 4.773 9.656 14.633 1 88.81 108 SER B O 1
ATOM 2217 N N . MET B 1 109 ? 4.125 11.586 13.812 1 93 109 MET B N 1
ATOM 2218 C CA . MET B 1 109 ? 5.367 11.758 13.062 1 93 109 MET B CA 1
ATOM 2219 C C . MET B 1 109 ? 6.551 11.938 14.008 1 93 109 MET B C 1
ATOM 2221 O O . MET B 1 109 ? 7.637 11.414 13.758 1 93 109 MET B O 1
ATOM 2225 N N . VAL B 1 110 ? 6.355 12.672 15.055 1 92.94 110 VAL B N 1
ATOM 2226 C CA . VAL B 1 110 ? 7.414 12.883 16.031 1 92.94 110 VAL B CA 1
ATOM 2227 C C . VAL B 1 110 ? 7.887 11.539 16.594 1 92.94 110 VAL B C 1
ATOM 2229 O O . VAL B 1 110 ? 9.086 11.258 16.625 1 92.94 110 VAL B O 1
ATOM 2232 N N . HIS B 1 111 ? 6.941 10.734 16.953 1 91.25 111 HIS B N 1
ATOM 2233 C CA . HIS B 1 111 ? 7.254 9.414 17.5 1 91.25 111 HIS B CA 1
ATOM 2234 C C . HIS B 1 111 ? 7.93 8.531 16.469 1 91.25 111 HIS B C 1
ATOM 2236 O O . HIS B 1 111 ? 8.906 7.84 16.766 1 91.25 111 HIS B O 1
ATOM 2242 N N . LEU B 1 112 ? 7.414 8.555 15.305 1 93.75 112 LEU B N 1
ATOM 2243 C CA . LEU B 1 112 ? 7.965 7.75 14.227 1 93.75 112 LEU B CA 1
ATOM 2244 C C . LEU B 1 112 ? 9.398 8.164 13.914 1 93.75 112 LEU B C 1
ATOM 2246 O O . LEU B 1 112 ? 10.289 7.309 13.812 1 93.75 112 LEU B O 1
ATOM 2250 N N . LEU B 1 113 ? 9.641 9.422 13.789 1 95.5 113 LEU B N 1
ATOM 2251 C CA . LEU B 1 113 ? 10.977 9.93 13.477 1 95.5 113 LEU B CA 1
ATOM 2252 C C . LEU B 1 113 ? 11.977 9.547 14.562 1 95.5 113 LEU B C 1
ATOM 2254 O O . LEU B 1 113 ? 13.109 9.172 14.258 1 95.5 113 LEU B O 1
ATOM 2258 N N . GLY B 1 114 ? 11.523 9.672 15.828 1 94.44 114 GLY B N 1
ATOM 2259 C CA . GLY B 1 114 ? 12.383 9.227 16.906 1 94.44 114 GLY B CA 1
ATOM 2260 C C . GLY B 1 114 ? 12.859 7.793 16.75 1 94.44 114 GLY B C 1
ATOM 2261 O O . GLY B 1 114 ? 14.047 7.508 16.891 1 94.44 114 GLY B O 1
ATOM 2262 N N . GLN B 1 115 ? 11.953 6.926 16.422 1 94.31 115 GLN B N 1
ATOM 2263 C CA . GLN B 1 115 ? 12.258 5.512 16.234 1 94.31 115 GLN B CA 1
ATOM 2264 C C . GLN B 1 115 ? 13.156 5.297 15.016 1 94.31 115 GLN B C 1
ATOM 2266 O O . GLN B 1 115 ? 14.047 4.449 15.039 1 94.31 115 GLN B O 1
ATOM 2271 N N . ILE B 1 116 ? 12.945 6.047 13.977 1 96.81 116 ILE B N 1
ATOM 2272 C CA . ILE B 1 116 ? 13.719 5.926 12.742 1 96.81 116 ILE B CA 1
ATOM 2273 C C . ILE B 1 116 ? 15.148 6.379 12.992 1 96.81 116 ILE B C 1
ATOM 2275 O O . ILE B 1 116 ? 16.094 5.723 12.555 1 96.81 116 ILE B O 1
ATOM 2279 N N . TYR B 1 117 ? 15.289 7.438 13.727 1 96.81 117 TYR B N 1
ATOM 2280 C CA . TYR B 1 117 ? 16.625 7.98 13.992 1 96.81 117 TYR B CA 1
ATOM 2281 C C . TYR B 1 117 ? 17.438 7.012 14.828 1 96.81 117 TYR B C 1
ATOM 2283 O O . TYR B 1 117 ? 18.672 6.965 14.711 1 96.81 117 TYR B O 1
ATOM 2291 N N . GLU B 1 118 ? 16.75 6.246 15.617 1 96.31 118 GLU B N 1
ATOM 2292 C CA . GLU B 1 118 ? 17.422 5.25 16.438 1 96.31 118 GLU B CA 1
ATOM 2293 C C . GLU B 1 118 ? 18.094 4.188 15.578 1 96.31 118 GLU B C 1
ATOM 2295 O O . GLU B 1 118 ? 18.953 3.438 16.062 1 96.31 118 GLU B O 1
ATOM 2300 N N . LYS B 1 119 ? 17.781 4.109 14.375 1 96.88 119 LYS B N 1
ATOM 2301 C CA . LYS B 1 119 ? 18.344 3.113 13.469 1 96.88 119 LYS B CA 1
ATOM 2302 C C . LYS B 1 119 ? 19.562 3.666 12.734 1 96.88 119 LYS B C 1
ATOM 2304 O O . LYS B 1 119 ? 20.109 3.006 11.852 1 96.88 119 LYS B O 1
ATOM 2309 N N . ASN B 1 120 ? 19.938 4.887 12.977 1 98.12 120 ASN B N 1
ATOM 2310 C CA . ASN B 1 120 ? 21.141 5.555 12.5 1 98.12 120 ASN B CA 1
ATOM 2311 C C . ASN B 1 120 ? 21.141 5.684 10.977 1 98.12 120 ASN B C 1
ATOM 2313 O O . ASN B 1 120 ? 22.109 5.293 10.32 1 98.12 120 ASN B O 1
ATOM 2317 N N . PRO B 1 121 ? 20.109 6.23 10.383 1 98.62 121 PRO B N 1
ATOM 2318 C CA . PRO B 1 121 ? 20.094 6.516 8.945 1 98.62 121 PRO B CA 1
ATOM 2319 C C . PRO B 1 121 ? 21.062 7.641 8.562 1 98.62 121 PRO B C 1
ATOM 2321 O O . PRO B 1 121 ? 21.5 8.406 9.422 1 98.62 121 PRO B O 1
ATOM 2324 N N . ALA B 1 122 ? 21.484 7.625 7.262 1 98.75 122 ALA B N 1
ATOM 2325 C CA . ALA B 1 122 ? 22.297 8.727 6.754 1 98.75 122 ALA B CA 1
ATOM 2326 C C . ALA B 1 122 ? 21.484 10.023 6.691 1 98.75 122 ALA B C 1
ATOM 2328 O O . ALA B 1 122 ? 22.016 11.102 6.984 1 98.75 122 ALA B O 1
ATOM 2329 N N . SER B 1 123 ? 20.234 9.961 6.348 1 98.56 123 SER B N 1
ATOM 2330 C CA . SER B 1 123 ? 19.312 11.086 6.312 1 98.56 123 SER B CA 1
ATOM 2331 C C . SER B 1 123 ? 17.859 10.609 6.371 1 98.56 123 SER B C 1
ATOM 2333 O O . SER B 1 123 ? 17.562 9.453 6.066 1 98.56 123 SER B O 1
ATOM 2335 N N . VAL B 1 124 ? 17.016 11.477 6.836 1 98.5 124 VAL B N 1
ATOM 2336 C CA . VAL B 1 124 ? 15.578 11.219 6.859 1 98.5 124 VAL B CA 1
ATOM 2337 C C . VAL B 1 124 ? 14.828 12.438 6.32 1 98.5 124 VAL B C 1
ATOM 2339 O O . VAL B 1 124 ? 15.094 13.57 6.738 1 98.5 124 VAL B O 1
ATOM 2342 N N . LYS B 1 125 ? 13.953 12.227 5.332 1 98.56 125 LYS B N 1
ATOM 2343 C CA . LYS B 1 125 ? 13.008 13.242 4.883 1 98.56 125 LYS B CA 1
ATOM 2344 C C . LYS B 1 125 ? 11.578 12.719 4.922 1 98.56 125 LYS B C 1
ATOM 2346 O O . LYS B 1 125 ? 11.352 11.516 4.84 1 98.56 125 LYS B O 1
ATOM 2351 N N . THR B 1 126 ? 10.711 13.656 5.031 1 98.38 126 THR B N 1
ATOM 2352 C CA . THR B 1 126 ? 9.305 13.312 5.164 1 98.38 126 THR B CA 1
ATOM 2353 C C . THR B 1 126 ? 8.516 13.789 3.949 1 98.38 126 THR B C 1
ATOM 2355 O O . THR B 1 126 ? 8.758 14.875 3.43 1 98.38 126 THR B O 1
ATOM 2358 N N . VAL B 1 127 ? 7.668 12.945 3.445 1 98.81 127 VAL B N 1
ATOM 2359 C CA . VAL B 1 127 ? 6.754 13.195 2.336 1 98.81 127 VAL B CA 1
ATOM 2360 C C . VAL B 1 127 ? 5.312 13.031 2.807 1 98.81 127 VAL B C 1
ATOM 2362 O O . VAL B 1 127 ? 4.945 12 3.367 1 98.81 127 VAL B O 1
ATOM 2365 N N . THR B 1 128 ? 4.492 14.023 2.656 1 98.81 128 THR B N 1
ATOM 2366 C CA . THR B 1 128 ? 3.092 13.883 3.041 1 98.81 128 THR B CA 1
ATOM 2367 C C . THR B 1 128 ? 2.174 14.391 1.931 1 98.81 128 THR B C 1
ATOM 2369 O O . THR B 1 128 ? 2.494 15.359 1.242 1 98.81 128 THR B O 1
ATOM 2372 N N . LEU B 1 129 ? 1.06 13.688 1.769 1 98.88 129 LEU B N 1
ATOM 2373 C CA . LEU B 1 129 ? 0.079 14.133 0.786 1 98.88 129 LEU B CA 1
ATOM 2374 C C . LEU B 1 129 ? -0.643 15.391 1.271 1 98.88 129 LEU B C 1
ATOM 2376 O O . LEU B 1 129 ? -0.743 16.375 0.537 1 98.88 129 LEU B O 1
ATOM 2380 N N . LEU B 1 130 ? -1.148 15.328 2.531 1 98.88 130 LEU B N 1
ATOM 2381 C CA . LEU B 1 130 ? -1.912 16.438 3.105 1 98.88 130 LEU B CA 1
ATOM 2382 C C . LEU B 1 130 ? -1.255 16.938 4.383 1 98.88 130 LEU B C 1
ATOM 2384 O O . LEU B 1 130 ? -0.759 16.141 5.191 1 98.88 130 LEU B O 1
ATOM 2388 N N . HIS B 1 131 ? -1.245 18.188 4.566 1 98.31 131 HIS B N 1
ATOM 2389 C CA . HIS B 1 131 ? -0.799 18.859 5.785 1 98.31 131 HIS B CA 1
ATOM 2390 C C . HIS B 1 131 ? -1.831 19.875 6.262 1 98.31 131 HIS B C 1
ATOM 2392 O O . HIS B 1 131 ? -2.377 20.641 5.461 1 98.31 131 HIS B O 1
ATOM 2398 N N . LYS B 1 132 ? -2.18 19.781 7.523 1 97.88 132 LYS B N 1
ATOM 2399 C CA . LYS B 1 132 ? -3.041 20.781 8.148 1 97.88 132 LYS B CA 1
ATOM 2400 C C . LYS B 1 132 ? -2.232 21.734 9.023 1 97.88 132 LYS B C 1
ATOM 2402 O O . LYS B 1 132 ? -2.09 21.5 10.227 1 97.88 132 LYS B O 1
ATOM 2407 N N . PRO B 1 133 ? -1.842 22.812 8.477 1 96.56 133 PRO B N 1
ATOM 2408 C CA . PRO B 1 133 ? -0.963 23.703 9.242 1 96.56 133 PRO B CA 1
ATOM 2409 C C . PRO B 1 133 ? -1.611 24.219 10.531 1 96.56 133 PRO B C 1
ATOM 2411 O O . PRO B 1 133 ? -0.936 24.344 11.555 1 96.56 133 PRO B O 1
ATOM 2414 N N . GLU B 1 134 ? -2.902 24.406 10.555 1 96.12 134 GLU B N 1
ATOM 2415 C CA . GLU B 1 134 ? -3.6 24.984 11.703 1 96.12 134 GLU B CA 1
ATOM 2416 C C . GLU B 1 134 ? -3.729 23.969 12.836 1 96.12 134 GLU B C 1
ATOM 2418 O O . GLU B 1 134 ? -3.961 24.344 13.984 1 96.12 134 GLU B O 1
ATOM 2423 N N . ALA B 1 135 ? -3.564 22.766 12.469 1 94.62 135 ALA B N 1
ATOM 2424 C CA . ALA B 1 135 ? -3.76 21.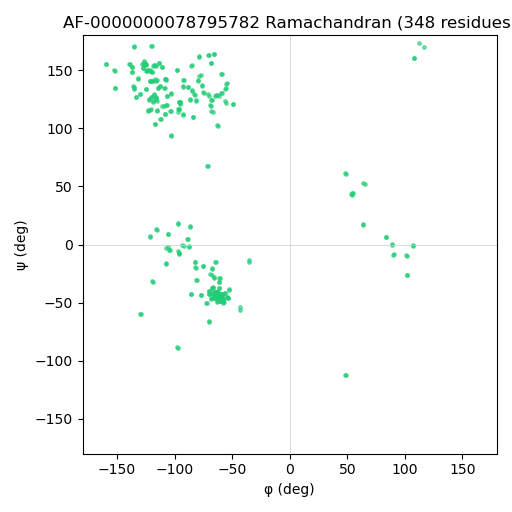703 13.461 1 94.62 135 ALA B CA 1
ATOM 2425 C C . ALA B 1 135 ? -2.43 21.281 14.07 1 94.62 135 ALA B C 1
ATOM 2427 O O . ALA B 1 135 ? -2.402 20.484 15.023 1 94.62 135 ALA B O 1
ATOM 2428 N N . LEU B 1 136 ? -1.37 21.75 13.562 1 93 136 LEU B N 1
ATOM 2429 C CA . LEU B 1 136 ? -0.043 21.328 13.984 1 93 136 LEU B CA 1
ATOM 2430 C C . LEU B 1 136 ? 0.211 21.688 15.445 1 93 136 LEU B C 1
ATOM 2432 O O . 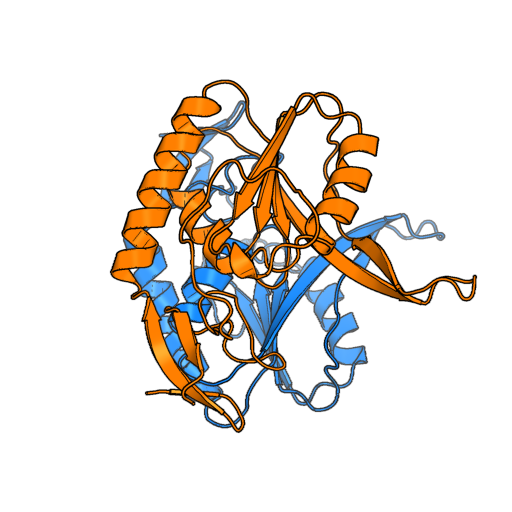LEU B 1 136 ? -0.004 22.828 15.844 1 93 136 LEU B O 1
ATOM 2436 N N . GLN B 1 137 ? 0.638 20.719 16.219 1 93.88 137 GLN B N 1
ATOM 2437 C CA . GLN B 1 137 ? 0.956 20.938 17.625 1 93.88 137 GLN B CA 1
ATOM 2438 C C . GLN B 1 137 ? 2.418 20.609 17.922 1 93.88 137 GLN B C 1
ATOM 2440 O O . GLN B 1 137 ? 2.998 21.141 18.875 1 93.88 137 GLN B O 1
ATOM 2445 N N . HIS B 1 138 ? 2.938 19.672 17.203 1 92.75 138 HIS B N 1
ATOM 2446 C CA . HIS B 1 138 ? 4.336 19.281 17.312 1 92.75 138 HIS B CA 1
ATOM 2447 C C . HIS B 1 138 ? 5.094 19.562 16.016 1 92.75 138 HIS B C 1
ATOM 2449 O O . HIS B 1 138 ? 4.699 19.094 14.953 1 92.75 138 HIS B O 1
ATOM 2455 N N . LYS B 1 139 ? 6.105 20.281 16.25 1 90.5 139 LYS B N 1
ATOM 2456 C CA . LYS B 1 139 ? 6.875 20.641 15.062 1 90.5 139 LYS B CA 1
ATOM 2457 C C . LYS B 1 139 ? 7.562 19.406 14.469 1 90.5 139 LYS B C 1
ATOM 2459 O O . LYS B 1 139 ? 8.242 18.672 15.18 1 90.5 139 LYS B O 1
ATOM 2464 N N . VAL B 1 140 ? 7.312 19.125 13.211 1 93.06 140 VAL B N 1
ATOM 2465 C CA . VAL B 1 140 ? 7.961 18.062 12.469 1 93.06 140 VAL B CA 1
ATOM 2466 C C . VAL B 1 140 ? 8.375 18.562 11.086 1 93.06 140 VAL B C 1
ATOM 2468 O O . VAL B 1 140 ? 7.656 19.359 10.469 1 93.06 140 VAL B O 1
ATOM 2471 N N . PRO B 1 141 ? 9.578 18.219 10.703 1 94.88 141 PRO B N 1
ATOM 2472 C CA . PRO B 1 141 ? 9.961 18.594 9.344 1 94.88 141 PRO B CA 1
ATOM 2473 C C . PRO B 1 141 ? 9.086 17.953 8.273 1 94.88 141 PRO B C 1
ATOM 2475 O O . PRO B 1 141 ? 8.852 16.734 8.32 1 94.88 141 PRO B O 1
ATOM 2478 N N . LEU B 1 142 ? 8.547 18.734 7.383 1 97.19 142 LEU B N 1
ATOM 2479 C CA . LEU B 1 142 ? 7.828 18.266 6.199 1 97.19 142 LEU B CA 1
ATOM 2480 C C . LEU B 1 142 ? 8.555 18.70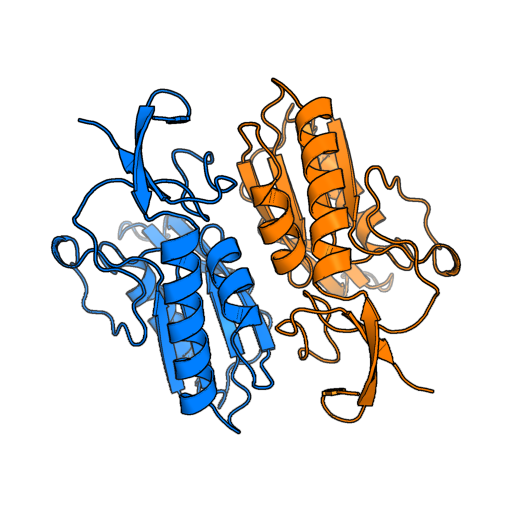3 4.926 1 97.19 142 LEU B C 1
ATOM 2482 O O . LEU B 1 142 ? 8.453 19.859 4.512 1 97.19 142 LEU B O 1
ATOM 2486 N N . ASP B 1 143 ? 9.203 17.797 4.348 1 98.5 143 ASP B N 1
ATOM 2487 C CA . ASP B 1 143 ? 10.125 18.109 3.256 1 98.5 143 ASP B CA 1
ATOM 2488 C C . ASP B 1 143 ? 9.391 18.172 1.92 1 98.5 143 ASP B C 1
ATOM 2490 O O . ASP B 1 143 ? 9.719 19 1.063 1 98.5 143 ASP B O 1
ATOM 2494 N N . TYR B 1 144 ? 8.508 17.297 1.632 1 98.75 144 TYR B N 1
ATOM 2495 C CA . TYR B 1 144 ? 7.637 17.281 0.459 1 98.75 144 TYR B CA 1
ATOM 2496 C C . TYR B 1 144 ? 6.172 17.25 0.865 1 98.75 144 TYR B C 1
ATOM 2498 O O . TYR B 1 144 ? 5.715 16.297 1.498 1 98.75 144 TYR B O 1
ATOM 2506 N N . VAL B 1 145 ? 5.477 18.344 0.516 1 98.75 145 VAL B N 1
ATOM 2507 C CA . VAL B 1 145 ? 4.066 18.453 0.878 1 98.75 145 VAL B CA 1
ATOM 2508 C C . VAL B 1 145 ? 3.209 18.5 -0.385 1 98.75 145 VAL B C 1
ATOM 2510 O O . VAL B 1 145 ? 3.457 19.312 -1.281 1 98.75 145 VAL B O 1
ATOM 2513 N N . GLY B 1 146 ? 2.244 17.625 -0.449 1 98.88 146 GLY B N 1
ATOM 2514 C CA . GLY B 1 146 ? 1.319 17.672 -1.57 1 98.88 146 GLY B CA 1
ATOM 2515 C C . GLY B 1 146 ? 0.391 18.859 -1.532 1 98.88 146 GLY B C 1
ATOM 2516 O O . GLY B 1 146 ? 0.546 19.797 -2.316 1 98.88 146 GLY B O 1
ATOM 2517 N N . PHE B 1 147 ? -0.505 18.844 -0.477 1 98.88 147 PHE B N 1
ATOM 2518 C CA . PHE B 1 147 ? -1.485 19.922 -0.327 1 98.88 147 PHE B CA 1
ATOM 2519 C C . PHE B 1 147 ? -1.561 20.391 1.122 1 98.88 147 PHE B C 1
ATOM 2521 O O . PHE B 1 147 ? -1.531 19.562 2.045 1 98.88 147 PHE B O 1
ATOM 2528 N N . GLU B 1 148 ? -1.563 21.641 1.321 1 98.5 148 GLU B N 1
ATOM 2529 C CA . GLU B 1 148 ? -1.991 22.203 2.602 1 98.5 148 GLU B CA 1
ATOM 2530 C C . GLU B 1 148 ? -3.502 22.422 2.633 1 98.5 148 GLU B C 1
ATOM 2532 O O . GLU B 1 148 ? -4.066 23.031 1.723 1 98.5 148 GLU B O 1
ATOM 2537 N N . ILE B 1 149 ? -4.141 21.844 3.619 1 98.31 149 ILE B N 1
ATOM 2538 C CA . ILE B 1 149 ? -5.594 21.938 3.68 1 98.31 149 ILE B CA 1
ATOM 2539 C C . ILE B 1 149 ? -6.023 22.469 5.043 1 98.31 149 ILE B C 1
ATOM 2541 O O . ILE B 1 149 ? -5.266 22.391 6.016 1 98.31 149 ILE B O 1
ATOM 2545 N N . PRO B 1 150 ? -7.258 23.047 5.152 1 97.38 150 PRO B N 1
ATOM 2546 C CA . PRO B 1 150 ? -7.773 23.469 6.461 1 97.38 150 PRO B CA 1
ATOM 2547 C C . PRO B 1 150 ? -8.031 22.297 7.398 1 97.38 150 PRO B C 1
ATOM 2549 O O . PRO B 1 150 ? -7.984 21.141 6.965 1 97.38 150 PRO B O 1
ATOM 2552 N N . ASN B 1 151 ? -8.164 22.609 8.648 1 96.81 151 ASN B N 1
ATOM 2553 C CA . ASN B 1 151 ? -8.43 21.578 9.648 1 96.81 151 ASN B CA 1
ATOM 2554 C C . ASN B 1 151 ? -9.852 21.031 9.516 1 96.81 151 ASN B C 1
ATOM 2556 O O . ASN B 1 151 ? -10.688 21.234 10.398 1 96.81 151 ASN B O 1
ATOM 2560 N N . LYS B 1 152 ? -10.117 20.359 8.469 1 96.62 152 LYS B N 1
ATOM 2561 C CA . LYS B 1 152 ? -11.383 19.688 8.188 1 96.62 152 LYS B CA 1
ATOM 2562 C C . LYS B 1 152 ? -11.172 18.203 7.914 1 96.62 152 LYS B C 1
ATOM 2564 O O . LYS B 1 152 ? -10.125 17.812 7.406 1 96.62 152 LYS B O 1
ATOM 2569 N N . PHE B 1 153 ? -12.203 17.5 8.281 1 97.44 153 PHE B N 1
ATOM 2570 C CA . PHE B 1 153 ? -12.117 16.047 8.125 1 97.44 153 PHE B CA 1
ATOM 2571 C C . PHE B 1 153 ? -12.258 15.648 6.656 1 97.44 153 PHE B C 1
ATOM 2573 O O . PHE B 1 153 ? -13.133 16.156 5.953 1 97.44 153 PHE B O 1
ATOM 2580 N N . VAL B 1 154 ? -11.336 14.805 6.168 1 98.56 154 VAL B N 1
ATOM 2581 C CA . VAL B 1 154 ? -11.328 14.383 4.77 1 98.56 154 VAL B CA 1
ATOM 2582 C C . VAL B 1 154 ? -11.289 12.859 4.688 1 98.56 154 VAL B C 1
ATOM 2584 O O . VAL B 1 154 ? -10.883 12.188 5.637 1 98.56 154 VAL B O 1
ATOM 2587 N N . VAL B 1 155 ? -11.773 12.297 3.57 1 98.62 155 VAL B N 1
ATOM 2588 C CA . VAL B 1 155 ? -11.781 10.867 3.305 1 98.62 155 VAL B CA 1
ATOM 2589 C C . VAL B 1 155 ? -11.414 10.609 1.845 1 98.62 155 VAL B C 1
ATOM 2591 O O . VAL B 1 155 ? -11.508 11.508 1.006 1 98.62 155 VAL B O 1
ATOM 2594 N N . GLY B 1 156 ? -10.891 9.414 1.581 1 98.69 156 GLY B N 1
ATOM 2595 C CA . GLY B 1 156 ? -10.562 9.031 0.217 1 98.69 156 GLY B CA 1
ATOM 2596 C C . GLY B 1 156 ? -9.07 8.992 -0.05 1 98.69 156 GLY B C 1
ATOM 2597 O O . GLY B 1 156 ? -8.281 9.523 0.732 1 98.69 156 GLY B O 1
ATOM 2598 N N . TYR B 1 157 ? -8.742 8.281 -1.088 1 98.75 157 TYR B N 1
ATOM 2599 C CA . TYR B 1 157 ? -7.355 8.188 -1.537 1 98.75 157 TYR B CA 1
ATOM 2600 C C . TYR B 1 157 ? -6.445 7.723 -0.404 1 98.75 157 TYR B C 1
ATOM 2602 O O . TYR B 1 157 ? -5.434 8.367 -0.111 1 98.75 157 TYR B O 1
ATOM 2610 N N . GLY B 1 158 ? -6.926 6.715 0.31 1 98.5 158 GLY B N 1
ATOM 2611 C CA . GLY B 1 158 ? -6.176 6.141 1.416 1 98.5 158 GLY B CA 1
ATOM 2612 C C . GLY B 1 158 ? -6.668 6.605 2.773 1 98.5 158 GLY B C 1
ATOM 2613 O O . GLY B 1 158 ? -6.5 5.906 3.775 1 98.5 158 GLY B O 1
ATOM 2614 N N . LEU B 1 159 ? -7.281 7.785 2.883 1 98.5 159 LEU B N 1
ATOM 2615 C CA . LEU B 1 159 ? -7.828 8.312 4.129 1 98.5 159 LEU B CA 1
ATOM 2616 C C . LEU B 1 159 ? -9.188 7.691 4.43 1 98.5 159 LEU B C 1
ATOM 2618 O O . LEU B 1 159 ? -10.008 7.512 3.527 1 98.5 159 LEU B O 1
ATOM 2622 N N . ASP B 1 160 ? -9.422 7.402 5.727 1 98.12 160 ASP B N 1
ATOM 2623 C CA . ASP B 1 160 ? -10.641 6.656 6.023 1 98.12 160 ASP B CA 1
ATOM 2624 C C . ASP B 1 160 ? -11.508 7.398 7.043 1 98.12 160 ASP B C 1
ATOM 2626 O O . A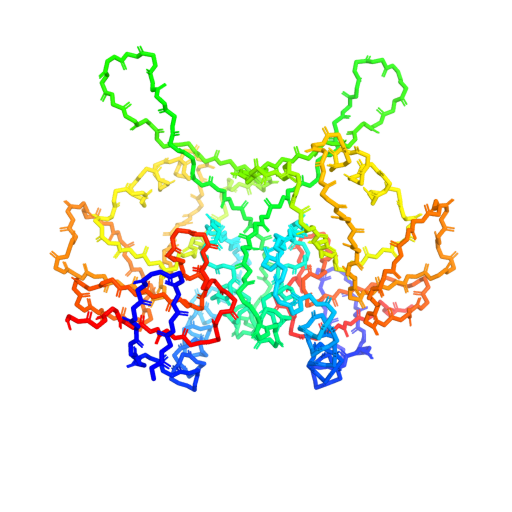SP B 1 160 ? -11.031 8.312 7.715 1 98.12 160 ASP B O 1
ATOM 2630 N N . TYR B 1 161 ? -12.773 7.125 7.023 1 98 161 TYR B N 1
ATOM 2631 C CA . TYR B 1 161 ? -13.711 7.363 8.117 1 98 161 TYR B CA 1
ATOM 2632 C C . TYR B 1 161 ? -14.219 6.051 8.695 1 98 161 TYR B C 1
ATOM 2634 O O . TYR B 1 161 ? -15.016 5.352 8.055 1 98 161 TYR B O 1
ATOM 2642 N N . ASP B 1 162 ? -13.711 5.766 9.922 1 96.25 162 ASP B N 1
ATOM 2643 C CA . ASP B 1 162 ? -14.117 4.547 10.609 1 96.25 162 ASP B CA 1
ATOM 2644 C C . ASP B 1 162 ? -13.883 3.316 9.734 1 96.25 162 ASP B C 1
ATOM 2646 O O . ASP B 1 162 ? -14.781 2.494 9.562 1 96.25 162 ASP B O 1
ATOM 2650 N N . GLY B 1 163 ? -12.734 3.268 9.055 1 96.44 163 GLY B N 1
ATOM 2651 C CA . GLY B 1 163 ? -12.281 2.109 8.297 1 96.44 163 GLY B CA 1
ATOM 2652 C C . GLY B 1 163 ? -12.742 2.127 6.852 1 96.44 163 GLY B C 1
ATOM 2653 O O . GLY B 1 163 ? -12.305 1.302 6.047 1 96.44 163 GLY B O 1
ATOM 2654 N N . TYR B 1 164 ? -13.609 3.062 6.5 1 97.94 164 TYR B N 1
ATOM 2655 C CA . TYR B 1 164 ? -14.18 3.066 5.16 1 97.94 164 TYR B CA 1
ATOM 2656 C C . TYR B 1 164 ? -13.711 4.281 4.371 1 97.94 164 TYR B C 1
ATOM 2658 O O . TYR B 1 164 ? -13.305 5.289 4.953 1 97.94 164 TYR B O 1
ATOM 2666 N N . GLY B 1 165 ? -13.742 4.156 3.025 1 98.12 165 GLY B N 1
ATOM 2667 C CA . GLY B 1 165 ? -13.461 5.281 2.148 1 98.12 165 GLY B CA 1
ATOM 2668 C C . GLY B 1 165 ? -12.055 5.246 1.575 1 98.12 165 GLY B C 1
ATOM 2669 O O . GLY B 1 165 ? -11.742 5.988 0.641 1 98.12 165 GLY B O 1
ATOM 2670 N N . ARG B 1 166 ? -11.211 4.309 2.105 1 98.38 166 ARG B N 1
ATOM 2671 C CA . ARG B 1 166 ? -9.828 4.281 1.643 1 98.38 166 ARG B CA 1
ATOM 2672 C C . ARG B 1 166 ? -9.758 4 0.145 1 98.38 166 ARG B C 1
ATOM 2674 O O . ARG B 1 166 ? -8.828 4.449 -0.532 1 98.38 166 ARG B O 1
ATOM 2681 N N . ASN B 1 167 ? -10.75 3.279 -0.393 1 98.44 167 ASN B N 1
ATOM 2682 C CA . ASN B 1 167 ? -10.695 2.832 -1.779 1 98.44 167 ASN B CA 1
ATOM 2683 C C . ASN B 1 167 ? -11.305 3.855 -2.729 1 98.44 167 ASN B C 1
ATOM 2685 O O . ASN B 1 167 ? -11.461 3.592 -3.922 1 98.44 167 ASN B O 1
ATOM 2689 N N . ILE B 1 168 ? -11.703 5.039 -2.217 1 98.12 168 ILE B N 1
ATOM 2690 C CA . ILE B 1 168 ? -12.172 6.125 -3.068 1 98.12 168 ILE B CA 1
ATOM 2691 C C . ILE B 1 168 ? -10.992 6.797 -3.756 1 98.12 168 ILE B C 1
ATOM 2693 O O . ILE B 1 168 ? -9.953 7.035 -3.129 1 98.12 168 ILE B O 1
ATOM 2697 N N . SER B 1 169 ? -11.078 7.117 -5.059 1 97.5 169 SER B N 1
ATOM 2698 C CA . SER B 1 169 ? -9.938 7.531 -5.871 1 97.5 169 SER B CA 1
ATOM 2699 C C . SER B 1 169 ? -9.633 9.016 -5.676 1 97.5 169 SER B C 1
ATOM 2701 O O . SER B 1 169 ? -8.555 9.484 -6.055 1 97.5 169 SER B O 1
ATOM 2703 N N . GLU B 1 170 ? -10.609 9.742 -5.07 1 97.94 170 GLU B N 1
ATOM 2704 C CA . GLU B 1 170 ? -10.477 11.172 -4.836 1 97.94 170 GLU B CA 1
ATOM 2705 C C . GLU B 1 170 ? -10.57 11.5 -3.348 1 97.94 170 GLU B C 1
ATOM 2707 O O . GLU B 1 170 ? -10.797 10.617 -2.523 1 97.94 170 GLU B O 1
ATOM 2712 N N . ILE B 1 171 ? -10.273 12.742 -3.061 1 98.81 171 ILE B N 1
ATOM 2713 C CA . ILE B 1 171 ? -10.391 13.18 -1.675 1 98.81 171 ILE B CA 1
ATOM 2714 C C . ILE B 1 171 ? -11.656 14.008 -1.5 1 98.81 171 ILE B C 1
ATOM 2716 O O . ILE B 1 171 ? -11.938 14.906 -2.299 1 98.81 171 ILE B O 1
ATOM 2720 N N . TYR B 1 172 ? -12.43 13.672 -0.512 1 98.69 172 TYR B N 1
ATOM 2721 C CA . TYR B 1 172 ? -13.672 14.352 -0.16 1 98.69 172 TYR B CA 1
ATOM 2722 C C . TYR B 1 172 ? -13.578 14.977 1.226 1 98.69 172 TYR B C 1
ATOM 2724 O O . TYR B 1 172 ? -12.781 14.539 2.061 1 98.69 172 TYR B O 1
ATOM 2732 N N . GLN B 1 173 ? -14.328 15.969 1.436 1 98.56 173 GLN B N 1
ATOM 2733 C CA . GLN B 1 173 ? -14.32 16.703 2.697 1 98.56 173 GLN B CA 1
ATOM 2734 C C . GLN B 1 173 ? -15.695 16.672 3.357 1 98.56 173 GLN B C 1
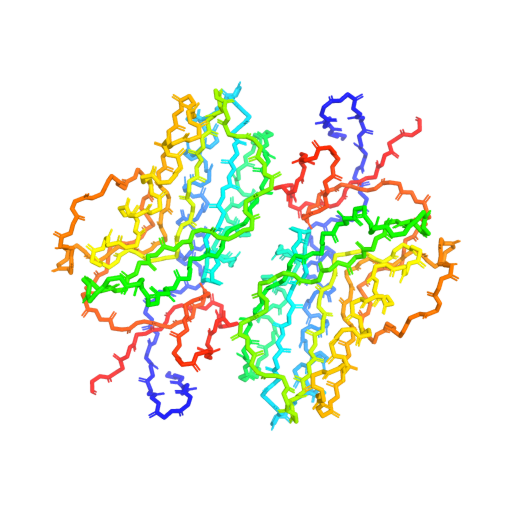ATOM 2736 O O . GLN B 1 173 ? -16.719 16.812 2.68 1 98.56 173 GLN B O 1
ATOM 2741 N N . LEU B 1 174 ? -15.727 16.531 4.668 1 97.56 174 LEU B N 1
ATOM 2742 C CA . LEU B 1 174 ? -16.969 16.453 5.418 1 97.56 174 LEU B CA 1
ATOM 2743 C C . LEU B 1 174 ? -17.812 17.703 5.199 1 97.56 174 LEU B C 1
ATOM 2745 O O . LEU B 1 174 ? -17.297 18.828 5.223 1 97.56 174 LEU B O 1
ATOM 2749 N N . THR B 1 175 ? -19.125 17.406 4.855 1 91.81 175 THR B N 1
ATOM 2750 C CA . THR B 1 175 ? -20.031 18.516 4.691 1 91.81 175 THR B CA 1
ATOM 2751 C C . THR B 1 175 ? -20.578 18.984 6.043 1 91.81 175 THR B C 1
ATOM 2753 O O . THR B 1 175 ? -20.781 18.156 6.941 1 91.81 175 THR B O 1
ATOM 2756 N N . THR B 1 176 ? -20.562 20.203 6.469 1 74.38 176 THR B N 1
ATOM 2757 C CA . THR B 1 176 ? -21.188 20.75 7.668 1 74.38 176 THR B CA 1
ATOM 2758 C C . THR B 1 176 ? -22.703 20.656 7.586 1 74.38 176 THR B C 1
ATOM 2760 O O . THR B 1 176 ? -23.281 20.719 6.5 1 74.38 176 THR B O 1
#

Solvent-accessible surface area (backbone atoms only — not comparable to full-atom values): 18454 Å² total; per-residue (Å²): 117,49,75,58,92,94,44,52,27,32,83,70,45,51,49,68,60,48,50,54,47,36,43,54,50,12,46,51,50,29,64,76,42,61,95,55,54,32,41,36,35,32,38,47,72,27,8,43,37,53,48,36,59,26,27,52,34,32,81,52,68,32,32,70,47,50,31,36,75,42,77,40,80,46,91,58,92,82,45,74,42,75,43,84,40,68,78,84,70,88,42,61,68,30,37,35,37,40,35,36,39,65,41,45,39,28,59,68,55,50,52,48,48,55,59,51,56,73,44,45,42,65,40,78,44,31,34,28,45,31,34,16,72,85,44,49,74,39,91,62,83,71,72,41,73,60,40,82,45,72,85,63,62,55,30,16,44,18,30,49,59,95,57,28,39,31,38,36,63,34,33,27,28,62,57,130,117,48,74,57,92,93,45,51,26,33,83,68,46,51,50,68,60,50,51,54,47,36,43,54,50,13,48,50,50,28,62,77,41,60,94,54,55,31,39,36,35,32,38,48,71,28,8,44,37,52,49,35,59,27,28,53,36,32,83,53,67,33,31,72,46,49,30,36,74,42,77,40,79,46,92,58,91,85,44,74,41,74,45,82,39,67,78,84,71,88,41,60,67,31,37,35,37,39,35,36,41,65,40,46,40,26,58,70,56,48,52,49,50,54,59,51,54,73,44,46,41,65,42,78,44,30,35,29,45,32,33,18,74,85,44,48,74,40,91,63,81,71,72,40,72,63,40,81,45,72,84,64,61,56,31,17,43,17,31,48,60,95,58,27,39,31,39,35,64,36,32,27,29,62,57,131